Protein AF-A0A1V6JWX3-F1 (afdb_monomer)

Mean predicted aligned error: 14.57 Å

Structure (mmCIF, N/CA/C/O backbone):
data_AF-A0A1V6JWX3-F1
#
_entry.id   AF-A0A1V6JWX3-F1
#
loop_
_atom_site.group_PDB
_atom_site.id
_atom_site.type_symbol
_atom_site.label_atom_id
_atom_site.label_alt_id
_atom_site.label_comp_id
_atom_site.label_asym_id
_atom_site.label_entity_id
_atom_site.label_seq_id
_atom_site.pdbx_PDB_ins_code
_atom_site.Cartn_x
_atom_site.Cartn_y
_atom_site.Cartn_z
_atom_site.occupancy
_atom_site.B_iso_or_equiv
_atom_site.auth_seq_id
_atom_site.auth_comp_id
_atom_site.auth_asym_id
_atom_site.auth_atom_id
_atom_site.pdbx_PDB_model_num
ATOM 1 N N . MET A 1 1 ? 64.969 1.498 4.765 1.00 35.88 1 MET A N 1
ATOM 2 C CA . MET A 1 1 ? 63.932 0.837 5.588 1.00 35.88 1 MET A CA 1
ATOM 3 C C . MET A 1 1 ? 62.731 0.609 4.687 1.00 35.88 1 MET A C 1
ATOM 5 O O . MET A 1 1 ? 62.296 1.591 4.097 1.00 35.88 1 MET A O 1
ATOM 9 N N . PRO A 1 2 ? 62.264 -0.633 4.488 1.00 47.25 2 PRO A N 1
ATOM 10 C CA . PRO A 1 2 ? 62.370 -1.783 5.389 1.00 47.25 2 PRO A CA 1
ATOM 11 C C . PRO A 1 2 ? 63.458 -2.795 4.990 1.00 47.25 2 PRO A C 1
ATOM 13 O O . PRO A 1 2 ? 63.937 -2.795 3.860 1.00 47.25 2 PRO A O 1
ATOM 16 N N . SER A 1 3 ? 63.843 -3.631 5.953 1.00 28.08 3 SER A N 1
ATOM 17 C CA . SER A 1 3 ? 64.657 -4.837 5.801 1.00 28.08 3 SER A CA 1
ATOM 18 C C . SER A 1 3 ? 63.855 -6.028 6.330 1.00 28.08 3 SER A C 1
ATOM 20 O O . SER A 1 3 ? 63.337 -5.951 7.439 1.00 28.08 3 SER A O 1
ATOM 22 N N . PHE A 1 4 ? 63.725 -7.033 5.467 1.00 28.48 4 PHE A N 1
ATOM 23 C CA . PHE A 1 4 ? 63.851 -8.481 5.664 1.00 28.48 4 PHE A CA 1
ATOM 24 C C . PHE A 1 4 ? 63.489 -9.197 6.984 1.00 28.48 4 PHE A C 1
ATOM 26 O O . PHE A 1 4 ? 63.789 -8.742 8.082 1.00 28.48 4 PHE A O 1
ATOM 33 N N . ASP A 1 5 ? 62.997 -10.421 6.734 1.00 28.73 5 ASP A N 1
ATOM 34 C CA . ASP A 1 5 ? 63.015 -11.664 7.525 1.00 28.73 5 ASP A CA 1
ATOM 35 C C . ASP A 1 5 ? 61.760 -12.009 8.339 1.00 28.73 5 ASP A C 1
ATOM 37 O O . ASP A 1 5 ? 61.171 -11.151 8.983 1.00 28.73 5 ASP A O 1
ATOM 41 N N . ALA A 1 6 ? 61.294 -13.257 8.448 1.00 30.22 6 ALA A N 1
ATOM 42 C CA . ALA A 1 6 ? 61.438 -14.545 7.745 1.00 30.22 6 ALA A CA 1
ATOM 43 C C . ALA A 1 6 ? 60.632 -15.583 8.581 1.00 30.22 6 ALA A C 1
ATOM 45 O O . ALA A 1 6 ? 60.212 -15.267 9.693 1.00 30.22 6 ALA A O 1
ATOM 46 N N . ALA A 1 7 ? 60.532 -16.821 8.072 1.00 28.83 7 ALA A N 1
ATOM 47 C CA . ALA A 1 7 ? 60.063 -18.078 8.700 1.00 28.83 7 ALA A CA 1
ATOM 48 C C . ALA A 1 7 ? 58.545 -18.364 8.567 1.00 28.83 7 ALA A C 1
ATOM 50 O O . ALA A 1 7 ? 57.723 -17.624 9.097 1.00 28.83 7 ALA A O 1
ATOM 51 N N . PHE A 1 8 ? 58.088 -19.309 7.717 1.00 27.03 8 PHE A N 1
ATOM 52 C CA . PHE A 1 8 ? 58.154 -20.793 7.844 1.00 27.03 8 PHE A CA 1
ATOM 53 C C . PHE A 1 8 ? 57.731 -21.232 9.264 1.00 27.03 8 PHE A C 1
ATOM 55 O O . PHE A 1 8 ? 58.377 -20.855 10.229 1.00 27.03 8 PHE A O 1
ATOM 62 N N . ASP A 1 9 ? 56.602 -21.913 9.491 1.00 27.88 9 ASP A N 1
ATOM 63 C CA . ASP A 1 9 ? 56.390 -23.318 9.137 1.00 27.88 9 ASP A CA 1
ATOM 64 C C . ASP A 1 9 ? 54.962 -23.808 9.479 1.00 27.88 9 ASP A C 1
ATOM 66 O O . ASP A 1 9 ? 54.193 -23.164 10.192 1.00 27.88 9 ASP A O 1
ATOM 70 N N . ALA A 1 10 ? 54.677 -24.984 8.926 1.00 27.31 10 ALA A N 1
ATOM 71 C CA . ALA A 1 10 ? 53.489 -25.835 8.897 1.00 27.31 10 ALA A CA 1
ATOM 72 C C . ALA A 1 10 ? 52.504 -25.879 10.091 1.00 27.31 10 ALA A C 1
ATOM 74 O O . ALA A 1 10 ? 52.896 -26.007 11.245 1.00 27.31 10 ALA A O 1
ATOM 75 N N . ALA A 1 11 ? 51.209 -26.005 9.757 1.00 27.77 11 ALA A N 1
ATOM 76 C CA . ALA A 1 11 ? 50.314 -27.038 10.306 1.00 27.77 11 ALA A CA 1
ATOM 77 C C . ALA A 1 11 ? 49.018 -27.118 9.476 1.00 27.77 11 ALA A C 1
ATOM 79 O O . ALA A 1 11 ? 48.094 -26.319 9.627 1.00 27.77 11 ALA A O 1
ATOM 80 N N . SER A 1 12 ? 48.972 -28.100 8.580 1.00 28.86 12 SER A N 1
ATOM 81 C CA . SER A 1 12 ? 47.772 -28.567 7.890 1.00 28.86 12 SER A CA 1
ATOM 82 C C . SER A 1 12 ? 46.861 -29.280 8.892 1.00 28.86 12 SER A C 1
ATOM 84 O O . SER A 1 12 ? 47.305 -30.214 9.555 1.00 28.86 12 SER A O 1
ATOM 86 N N . ALA A 1 13 ? 45.598 -28.871 8.992 1.00 30.42 13 ALA A N 1
ATOM 87 C CA . ALA A 1 13 ? 44.560 -29.639 9.672 1.00 30.42 13 ALA A CA 1
ATOM 88 C C . ALA A 1 13 ? 43.309 -29.660 8.790 1.00 30.42 13 ALA A C 1
ATOM 90 O O . ALA A 1 13 ? 42.712 -28.627 8.481 1.00 30.42 13 ALA A O 1
ATOM 91 N N . GLU A 1 14 ? 43.000 -30.867 8.336 1.00 28.27 14 GLU A N 1
ATOM 92 C CA . GLU A 1 14 ? 41.920 -31.255 7.443 1.00 28.27 14 GLU A CA 1
ATOM 93 C C . GLU A 1 14 ? 40.550 -31.010 8.096 1.00 28.27 14 GLU A C 1
ATOM 95 O O . GLU A 1 14 ? 40.334 -31.308 9.272 1.00 28.27 14 GLU A O 1
ATOM 100 N N . ALA A 1 15 ? 39.610 -30.463 7.322 1.00 29.28 15 ALA A N 1
ATOM 101 C CA . ALA A 1 15 ? 38.202 -30.384 7.693 1.00 29.28 15 ALA A CA 1
ATOM 102 C C . ALA A 1 15 ? 37.495 -31.671 7.229 1.00 29.28 15 ALA A C 1
ATOM 104 O O . ALA A 1 15 ? 37.663 -32.043 6.067 1.00 29.28 15 ALA A O 1
ATOM 105 N N . PRO A 1 16 ? 36.706 -32.353 8.079 1.00 30.22 16 PRO A N 1
ATOM 106 C CA . PRO A 1 16 ? 36.082 -33.607 7.688 1.00 30.22 16 PRO A CA 1
ATOM 107 C C . PRO A 1 16 ? 34.881 -33.377 6.764 1.00 30.22 16 PRO A C 1
ATOM 109 O O . PRO A 1 16 ? 33.966 -32.605 7.062 1.00 30.22 16 PRO A O 1
ATOM 112 N N . GLU A 1 17 ? 34.903 -34.105 5.648 1.00 27.25 17 GLU A N 1
ATOM 113 C CA . GLU A 1 17 ? 33.770 -34.391 4.773 1.00 27.25 17 GLU A CA 1
ATOM 114 C C . GLU A 1 17 ? 32.618 -35.002 5.579 1.00 27.25 17 GLU A C 1
ATOM 116 O O . GLU A 1 17 ? 32.765 -36.041 6.224 1.00 27.25 17 GLU A O 1
ATOM 121 N N . CYS A 1 18 ? 31.443 -34.374 5.522 1.00 27.33 18 CYS A N 1
ATOM 122 C CA . CYS A 1 18 ? 30.225 -34.984 6.033 1.00 27.33 18 CYS A CA 1
ATOM 123 C C . CYS A 1 18 ? 29.608 -35.823 4.911 1.00 27.33 18 CYS A C 1
ATOM 125 O O . CYS A 1 18 ? 29.049 -35.294 3.947 1.00 27.33 18 CYS A O 1
ATOM 127 N N . ALA A 1 19 ? 29.790 -37.135 5.038 1.00 28.77 19 ALA A N 1
ATOM 128 C CA . ALA A 1 19 ? 29.318 -38.157 4.125 1.00 28.77 19 ALA A CA 1
ATOM 129 C C . ALA A 1 19 ? 27.791 -38.138 3.964 1.00 28.77 19 ALA A C 1
ATOM 131 O O . ALA A 1 19 ? 27.028 -38.056 4.928 1.00 28.77 19 ALA A O 1
ATOM 132 N N . ALA A 1 20 ? 27.373 -38.270 2.707 1.00 25.98 20 ALA A N 1
ATOM 133 C CA . ALA A 1 20 ? 26.017 -38.582 2.305 1.00 25.98 20 ALA A CA 1
ATOM 134 C C . ALA A 1 20 ? 25.610 -39.965 2.838 1.00 25.98 20 ALA A C 1
ATOM 136 O O . ALA A 1 20 ? 26.339 -40.941 2.665 1.00 25.98 20 ALA A O 1
ATOM 137 N N . GLN A 1 21 ? 24.428 -40.052 3.446 1.00 29.31 21 GLN A N 1
ATOM 138 C CA . GLN A 1 21 ? 23.733 -41.319 3.644 1.00 29.31 21 GLN A CA 1
ATOM 139 C C . GLN A 1 21 ? 22.569 -41.412 2.663 1.00 29.31 21 GLN A C 1
ATOM 141 O O . GLN A 1 21 ? 21.698 -40.544 2.598 1.00 29.31 21 GLN A O 1
ATOM 146 N N . GLU A 1 22 ? 22.613 -42.486 1.885 1.00 27.44 22 GLU A N 1
ATOM 147 C CA . GLU A 1 22 ? 21.608 -42.930 0.936 1.00 27.44 22 GLU A CA 1
ATOM 148 C C . GLU A 1 22 ? 20.333 -43.377 1.665 1.00 27.44 22 GLU A C 1
ATOM 150 O O . GLU A 1 22 ? 20.366 -44.204 2.575 1.00 27.44 22 GLU A O 1
ATOM 155 N N . GLY A 1 23 ? 19.189 -42.858 1.219 1.00 28.45 23 GLY A N 1
ATOM 156 C CA . GLY A 1 23 ? 17.859 -43.364 1.539 1.00 28.45 23 GLY A CA 1
ATOM 157 C C . GLY A 1 23 ? 17.012 -43.357 0.267 1.00 28.45 23 GLY A C 1
ATOM 158 O O . GLY A 1 23 ? 16.628 -42.297 -0.220 1.00 28.45 23 GLY A O 1
ATOM 159 N N . ASN A 1 24 ? 16.781 -44.540 -0.301 1.00 30.05 24 ASN A N 1
ATOM 160 C CA . ASN A 1 24 ? 15.963 -44.784 -1.498 1.00 30.05 24 ASN A CA 1
ATOM 161 C C . ASN A 1 24 ? 14.455 -44.914 -1.115 1.00 30.05 24 ASN A C 1
ATOM 163 O O . ASN A 1 24 ? 14.138 -44.956 0.072 1.00 30.05 24 ASN A O 1
ATOM 167 N N . PRO A 1 25 ? 13.487 -44.966 -2.052 1.00 33.72 25 PRO A N 1
ATOM 168 C CA . PRO A 1 25 ? 12.620 -43.845 -2.400 1.00 33.72 25 PRO A CA 1
ATOM 169 C C . PRO A 1 25 ? 11.130 -44.148 -2.120 1.00 33.72 25 PRO A C 1
ATOM 171 O O . PRO A 1 25 ? 10.668 -45.281 -2.241 1.00 33.72 25 PRO A O 1
ATOM 174 N N . LEU A 1 26 ? 10.317 -43.126 -1.846 1.00 30.45 26 LEU A N 1
ATOM 175 C CA . LEU A 1 26 ? 8.857 -43.269 -1.840 1.00 30.45 26 LEU A CA 1
ATOM 176 C C . LEU A 1 26 ? 8.225 -42.329 -2.874 1.00 30.45 26 LEU A C 1
ATOM 178 O O . LEU A 1 26 ? 8.150 -41.122 -2.683 1.00 30.45 26 LEU A O 1
ATOM 182 N N . GLY A 1 27 ? 7.766 -42.932 -3.976 1.00 27.34 27 GLY A N 1
ATOM 183 C CA . GLY A 1 27 ? 6.549 -42.539 -4.693 1.00 27.34 27 GLY A CA 1
ATOM 184 C C . GLY A 1 27 ? 6.529 -41.189 -5.412 1.00 27.34 27 GLY A C 1
ATOM 185 O O . GLY A 1 27 ? 5.739 -40.316 -5.060 1.00 27.34 27 GLY A O 1
ATOM 186 N N . ALA A 1 28 ? 7.284 -41.043 -6.503 1.00 25.92 28 ALA A N 1
ATOM 187 C CA . ALA A 1 28 ? 7.042 -39.976 -7.474 1.00 25.92 28 ALA A CA 1
ATOM 188 C C . ALA A 1 28 ? 5.779 -40.283 -8.307 1.00 25.92 28 ALA A C 1
ATOM 190 O O . ALA A 1 28 ? 5.834 -41.000 -9.306 1.00 25.92 28 ALA A O 1
ATOM 191 N N . SER A 1 29 ? 4.634 -39.722 -7.913 1.00 26.95 29 SER A N 1
ATOM 192 C CA . SER A 1 29 ? 3.461 -39.631 -8.791 1.00 26.95 29 SER A CA 1
ATOM 193 C C . SER A 1 29 ? 3.677 -38.502 -9.797 1.00 26.95 29 SER A C 1
ATOM 195 O O . SER A 1 29 ? 3.617 -37.319 -9.466 1.00 26.95 29 SER A O 1
ATOM 197 N N . THR A 1 30 ? 3.961 -38.872 -11.041 1.00 25.61 30 THR A N 1
ATOM 198 C CA . THR A 1 30 ? 4.080 -37.959 -12.180 1.00 25.61 30 THR A CA 1
ATOM 199 C C . THR A 1 30 ? 2.689 -37.503 -12.622 1.00 25.61 30 THR A C 1
ATOM 201 O O . THR A 1 30 ? 2.015 -38.172 -13.400 1.00 25.61 30 THR A O 1
ATOM 204 N N . VAL A 1 31 ? 2.249 -36.331 -12.159 1.00 26.50 31 VAL A N 1
ATOM 205 C CA . VAL A 1 31 ? 1.096 -35.644 -12.758 1.00 26.50 31 VAL A CA 1
ATOM 206 C C . VAL A 1 31 ? 1.584 -34.896 -13.997 1.00 26.50 31 VAL A C 1
ATOM 208 O O . VAL A 1 31 ? 2.152 -33.808 -13.916 1.00 26.50 31 VAL A O 1
ATOM 211 N N . LYS A 1 32 ? 1.374 -35.504 -15.170 1.00 24.56 32 LYS A N 1
ATOM 212 C CA . LYS A 1 32 ? 1.450 -34.819 -16.466 1.00 24.56 32 LYS A CA 1
ATOM 213 C C . LYS A 1 32 ? 0.366 -33.739 -16.508 1.00 24.56 32 LYS A C 1
ATOM 215 O O . LYS A 1 32 ? -0.808 -34.053 -16.672 1.00 24.56 32 LYS A O 1
ATOM 220 N N . VAL A 1 33 ? 0.757 -32.472 -16.399 1.00 26.80 33 VAL A N 1
ATOM 221 C CA . VAL A 1 33 ? -0.127 -31.341 -16.705 1.00 26.80 33 VAL A CA 1
ATOM 222 C C . VAL A 1 33 ? 0.007 -31.029 -18.193 1.00 26.80 33 VAL A C 1
ATOM 224 O O . VAL A 1 33 ? 0.969 -30.405 -18.635 1.00 26.80 33 VAL A O 1
ATOM 227 N N . THR A 1 34 ? -0.953 -31.501 -18.984 1.00 27.12 34 THR A N 1
ATOM 228 C CA . THR A 1 34 ? -1.191 -31.012 -20.348 1.00 27.12 34 THR A CA 1
ATOM 229 C C . THR A 1 34 ? -1.863 -29.636 -20.284 1.00 27.12 34 THR A C 1
ATOM 231 O O . THR A 1 34 ? -2.823 -29.490 -19.524 1.00 27.12 34 THR A O 1
ATOM 234 N N . PRO A 1 35 ? -1.438 -28.630 -21.069 1.00 25.95 35 PRO A N 1
ATOM 235 C CA . PRO A 1 35 ? -2.118 -27.342 -21.097 1.00 25.95 35 PRO A CA 1
ATOM 236 C C . PRO A 1 35 ? -3.435 -27.474 -21.874 1.00 25.95 35 PRO A C 1
ATOM 238 O O . PRO A 1 35 ? -3.429 -27.651 -23.091 1.00 25.95 35 PRO A O 1
ATOM 241 N N . SER A 1 36 ? -4.571 -27.390 -21.176 1.00 26.19 36 SER A N 1
ATOM 242 C CA . SER A 1 36 ? -5.876 -27.240 -21.817 1.00 26.19 36 SER A CA 1
ATOM 243 C C . SER A 1 36 ? -6.093 -25.772 -22.191 1.00 26.19 36 SER A C 1
ATOM 245 O O . SER A 1 36 ? -6.258 -24.879 -21.362 1.00 26.19 36 SER A O 1
ATOM 247 N N . THR A 1 37 ? -6.069 -25.514 -23.490 1.00 30.34 37 THR A N 1
ATOM 248 C CA . THR A 1 37 ? -6.528 -24.276 -24.107 1.00 30.34 37 THR A CA 1
ATOM 249 C C . THR A 1 37 ? -8.054 -24.238 -24.086 1.00 30.34 37 THR A C 1
ATOM 251 O O . THR A 1 37 ? -8.713 -24.995 -24.790 1.00 30.34 37 THR A O 1
ATOM 254 N N . SER A 1 38 ? -8.646 -23.331 -23.310 1.00 27.16 38 SER A N 1
ATOM 255 C CA . SER A 1 38 ? -10.000 -22.836 -23.597 1.00 27.16 38 SER A CA 1
ATOM 256 C C . SER A 1 38 ? -10.211 -21.448 -22.986 1.00 27.16 38 SER A C 1
ATOM 258 O O . SER A 1 38 ? -10.474 -21.279 -21.800 1.00 27.16 38 SER A O 1
ATOM 260 N N . TYR A 1 39 ? -10.060 -20.427 -23.829 1.00 31.08 39 TYR A N 1
ATOM 261 C CA . TYR A 1 39 ? -10.581 -19.084 -23.578 1.00 31.08 39 TYR A CA 1
ATOM 262 C C . TYR A 1 39 ? -12.099 -19.087 -23.826 1.00 31.08 39 TYR A C 1
ATOM 264 O O . TYR A 1 39 ? -12.520 -19.575 -24.878 1.00 31.08 39 TYR A O 1
ATOM 272 N N . PRO A 1 40 ? -12.934 -18.504 -22.950 1.00 32.34 40 PRO A N 1
ATOM 273 C CA . PRO A 1 40 ? -14.318 -18.214 -23.299 1.00 32.34 40 PRO A CA 1
ATOM 274 C C . PRO A 1 40 ? -14.415 -16.953 -24.187 1.00 32.34 40 PRO A C 1
ATOM 276 O O . PRO A 1 40 ? -13.638 -16.008 -24.008 1.00 32.34 40 PRO A O 1
ATOM 279 N N . PRO A 1 41 ? -15.360 -16.911 -25.147 1.00 32.06 41 PRO A N 1
ATOM 280 C CA . PRO A 1 41 ? -15.442 -15.852 -26.142 1.00 32.06 41 PRO A CA 1
ATOM 281 C C . PRO A 1 41 ? -16.124 -14.583 -25.618 1.00 32.06 41 PRO A C 1
ATOM 283 O O . PRO A 1 41 ? -17.016 -14.599 -24.768 1.00 32.06 41 PRO A O 1
ATOM 286 N N . SER A 1 42 ? -15.710 -13.474 -26.226 1.00 29.61 42 SER A N 1
ATOM 287 C CA . SER A 1 42 ? -16.300 -12.138 -26.183 1.00 29.61 42 SER A CA 1
ATOM 288 C C . SER A 1 42 ? -17.822 -12.132 -26.368 1.00 29.61 42 SER A C 1
ATOM 290 O O . SER A 1 42 ? -18.325 -12.678 -27.353 1.00 29.61 42 SER A O 1
ATOM 292 N N . ARG A 1 43 ? -18.551 -11.408 -25.509 1.00 32.16 43 ARG A N 1
ATOM 293 C CA . ARG A 1 43 ? -19.958 -11.062 -25.754 1.00 32.16 43 ARG A CA 1
ATOM 294 C C . ARG A 1 43 ? -20.105 -9.656 -26.340 1.00 32.16 43 ARG A C 1
ATOM 296 O O . ARG A 1 43 ? -19.868 -8.656 -25.676 1.00 32.16 43 ARG A O 1
ATOM 303 N N . SER A 1 44 ? -20.459 -9.679 -27.625 1.00 27.89 44 SER A N 1
ATOM 304 C CA . SER A 1 44 ? -21.520 -8.928 -28.313 1.00 27.89 44 SER A CA 1
ATOM 305 C C . SER A 1 44 ? -21.688 -7.423 -28.073 1.00 27.89 44 SER A C 1
ATOM 307 O O . SER A 1 44 ? -22.110 -6.959 -27.018 1.00 27.89 44 SER A O 1
ATOM 309 N N . ARG A 1 45 ? -21.491 -6.723 -29.195 1.00 25.41 45 ARG A N 1
ATOM 310 C CA . ARG A 1 45 ? -21.972 -5.391 -29.572 1.00 25.41 45 ARG A CA 1
ATOM 311 C C . ARG A 1 45 ? -23.441 -5.179 -29.197 1.00 25.41 45 ARG A C 1
ATOM 313 O O . ARG A 1 45 ? -24.277 -6.021 -29.513 1.00 25.41 45 ARG A O 1
ATOM 320 N N . ILE A 1 46 ? -23.746 -4.001 -28.664 1.00 27.77 46 ILE A N 1
ATOM 321 C CA . ILE A 1 46 ? -25.061 -3.374 -28.798 1.00 27.77 46 ILE A CA 1
ATOM 322 C C . ILE A 1 46 ? -24.841 -2.106 -29.618 1.00 27.77 46 ILE A C 1
ATOM 324 O O . ILE A 1 46 ? -24.019 -1.260 -29.269 1.00 27.77 46 ILE A O 1
ATOM 328 N N . ALA A 1 47 ? -25.527 -2.049 -30.755 1.00 23.38 47 ALA A N 1
ATOM 329 C CA . ALA A 1 47 ? -25.643 -0.875 -31.595 1.00 23.38 47 ALA A CA 1
ATOM 330 C C . ALA A 1 47 ? -26.563 0.145 -30.911 1.00 23.38 47 ALA A C 1
ATOM 332 O O . ALA A 1 47 ? -27.627 -0.220 -30.418 1.00 23.38 47 ALA A O 1
ATOM 333 N N . ALA A 1 48 ? -26.170 1.414 -30.922 1.00 27.22 48 ALA A N 1
ATOM 334 C CA . ALA A 1 48 ? -27.083 2.535 -30.761 1.00 27.22 48 ALA A CA 1
ATOM 335 C C . ALA A 1 48 ? -26.669 3.618 -31.761 1.00 27.22 48 ALA A C 1
ATOM 337 O O . ALA A 1 48 ? -25.485 3.868 -31.989 1.00 27.22 48 ALA A O 1
ATOM 338 N N . THR A 1 49 ? -27.685 4.132 -32.428 1.00 25.56 49 THR A N 1
ATOM 339 C CA . THR A 1 49 ? -27.697 4.896 -33.667 1.00 25.56 49 THR A CA 1
ATOM 340 C C . THR A 1 49 ? -27.136 6.307 -33.535 1.00 25.56 49 THR A C 1
ATOM 342 O O . THR A 1 49 ? -27.177 6.936 -32.482 1.00 25.56 49 THR A O 1
ATOM 345 N N . VAL A 1 50 ? -26.608 6.774 -34.665 1.00 23.33 50 VAL A N 1
ATOM 346 C CA . VAL A 1 50 ? -26.153 8.134 -34.947 1.00 23.33 50 VAL A CA 1
ATOM 347 C C . VAL A 1 50 ? -27.369 9.041 -35.106 1.00 23.33 50 VAL A C 1
ATOM 349 O O . VAL A 1 50 ? -28.234 8.731 -35.917 1.00 23.33 50 VAL A O 1
ATOM 352 N N . GLU A 1 51 ? -27.384 10.181 -34.419 1.00 26.73 51 GLU A N 1
ATOM 353 C CA . GLU A 1 51 ? -28.158 11.352 -34.834 1.00 26.73 51 GLU A CA 1
ATOM 354 C C . GLU A 1 51 ? -27.316 12.625 -34.669 1.00 26.73 51 GLU A C 1
ATOM 356 O O . GLU A 1 51 ? -26.443 12.739 -33.808 1.00 26.73 51 GLU A O 1
ATOM 361 N N . SER A 1 52 ? -27.529 13.524 -35.618 1.00 26.83 52 SER A N 1
ATOM 362 C CA . SER A 1 52 ? -26.678 14.612 -36.091 1.00 26.83 52 SER A CA 1
ATOM 363 C C . SER A 1 52 ? -26.760 15.913 -35.275 1.00 26.83 52 SER A C 1
ATOM 365 O O . SER A 1 52 ? -27.833 16.336 -34.861 1.00 26.83 52 SER A O 1
ATOM 367 N N . THR A 1 53 ? -25.620 16.599 -35.148 1.00 27.23 53 THR A N 1
ATOM 368 C CA . THR A 1 53 ? -25.443 18.056 -34.909 1.00 27.23 53 THR A CA 1
ATOM 369 C C . THR A 1 53 ? -25.917 18.897 -36.124 1.00 27.23 53 THR A C 1
ATOM 371 O O . THR A 1 53 ? -26.212 18.263 -37.139 1.00 27.23 53 THR A O 1
ATOM 374 N N . PRO A 1 54 ? -25.937 20.267 -36.159 1.00 36.84 54 PRO A N 1
ATOM 375 C CA . PRO A 1 54 ? -25.391 21.340 -35.274 1.00 36.84 54 PRO A CA 1
ATOM 376 C C . PRO A 1 54 ? -26.421 22.534 -35.105 1.00 36.84 54 PRO A C 1
ATOM 378 O O . PRO A 1 54 ? -27.608 22.254 -35.260 1.00 36.84 54 PRO A O 1
ATOM 381 N N . PRO A 1 55 ? -26.095 23.844 -34.863 1.00 38.03 55 PRO A N 1
ATOM 382 C CA . PRO A 1 55 ? -24.813 24.523 -34.610 1.00 38.03 55 PRO A CA 1
ATOM 383 C C . PRO A 1 55 ? -24.747 25.576 -33.469 1.00 38.03 55 PRO A C 1
ATOM 385 O O . PRO A 1 55 ? -25.707 25.936 -32.799 1.00 38.03 55 PRO A O 1
ATOM 388 N N . LEU A 1 56 ? -23.502 26.039 -33.315 1.00 26.72 56 LEU A N 1
ATOM 389 C CA . LEU A 1 56 ? -22.900 27.103 -32.504 1.00 26.72 56 LEU A CA 1
ATOM 390 C C . LEU A 1 56 ? -23.631 28.459 -32.496 1.00 26.72 56 LEU A C 1
ATOM 392 O O . LEU A 1 56 ? -23.932 28.987 -33.562 1.00 26.72 56 LEU A O 1
ATOM 396 N N . ILE A 1 57 ? -23.689 29.110 -31.323 1.00 26.36 57 ILE A N 1
ATOM 397 C CA . ILE A 1 57 ? -23.643 30.579 -31.190 1.00 26.36 57 ILE A CA 1
ATOM 398 C C . ILE A 1 57 ? -22.751 30.953 -29.998 1.00 26.36 57 ILE A C 1
ATOM 400 O O . ILE A 1 57 ? -22.878 30.420 -28.898 1.00 26.36 57 ILE A O 1
ATOM 404 N N . ALA A 1 58 ? -21.832 31.879 -30.253 1.00 25.61 58 ALA A N 1
ATOM 405 C CA . ALA A 1 58 ? -20.983 32.542 -29.280 1.00 25.61 58 ALA A CA 1
ATOM 406 C C . ALA A 1 58 ? -21.711 33.729 -28.631 1.00 25.61 58 ALA A C 1
ATOM 408 O O . ALA A 1 58 ? -22.336 34.509 -29.341 1.00 25.61 58 ALA A O 1
ATOM 409 N N . SER A 1 59 ? -21.512 33.965 -27.333 1.00 28.06 59 SER A N 1
ATOM 410 C CA . SER A 1 59 ? -21.405 35.329 -26.801 1.00 28.06 59 SER A CA 1
ATOM 411 C C . SER A 1 59 ? -20.790 35.341 -25.402 1.00 28.06 59 SER A C 1
ATOM 413 O O . SER A 1 59 ? -20.918 34.422 -24.597 1.00 28.06 59 SER A O 1
ATOM 415 N N . ARG A 1 60 ? -20.025 36.404 -25.173 1.00 26.09 60 ARG A N 1
ATOM 416 C CA . ARG A 1 60 ? -19.343 36.757 -23.935 1.00 26.09 60 ARG A CA 1
ATOM 417 C C . ARG A 1 60 ? -20.338 37.313 -22.899 1.00 26.09 60 ARG A C 1
ATOM 419 O O . ARG A 1 60 ? -21.376 37.865 -23.252 1.00 26.09 60 ARG A O 1
ATOM 426 N N . THR A 1 61 ? -19.807 37.408 -21.678 1.00 27.20 61 THR A N 1
ATOM 427 C CA . THR A 1 61 ? -19.890 38.550 -20.742 1.00 27.20 61 THR A CA 1
ATOM 428 C C . THR A 1 61 ? -20.961 38.611 -19.634 1.00 27.20 61 THR A C 1
ATOM 430 O O . THR A 1 61 ? -22.150 38.494 -19.876 1.00 27.20 61 THR A O 1
ATOM 433 N N . PHE A 1 62 ? -20.437 39.003 -18.459 1.00 24.58 62 PHE A N 1
ATOM 434 C CA . PHE A 1 62 ? -20.996 39.836 -17.377 1.00 24.58 62 PHE A CA 1
ATOM 435 C C . PHE A 1 62 ? -21.755 39.211 -16.178 1.00 24.58 62 PHE A C 1
ATOM 437 O O . PHE A 1 62 ? -22.835 38.655 -16.292 1.00 24.58 62 PHE A O 1
ATOM 444 N N . TRP A 1 63 ? -21.105 39.386 -15.012 1.00 24.31 63 TRP A N 1
ATOM 445 C CA . TRP A 1 63 ? -21.584 39.711 -13.656 1.00 24.31 63 TRP A CA 1
ATOM 446 C C . TRP A 1 63 ? -23.041 39.426 -13.243 1.00 24.31 63 TRP A C 1
ATOM 448 O O . TRP A 1 63 ? -23.972 40.000 -13.786 1.00 24.31 63 TRP A O 1
ATOM 458 N N . GLY A 1 64 ? -23.165 38.826 -12.052 1.00 23.97 64 GLY A N 1
ATOM 459 C CA . GLY A 1 64 ? -23.801 39.542 -10.939 1.00 23.97 64 GLY A CA 1
ATOM 460 C C . GLY A 1 64 ? -25.166 39.054 -10.434 1.00 23.97 64 GLY A C 1
ATOM 461 O O . GLY A 1 64 ? -26.186 39.282 -11.062 1.00 23.97 64 GLY A O 1
ATOM 462 N N . ILE A 1 65 ? -25.137 38.594 -9.175 1.00 25.64 65 ILE A N 1
ATOM 463 C CA . ILE A 1 65 ? -26.103 38.878 -8.092 1.00 25.64 65 ILE A CA 1
ATOM 464 C C . ILE A 1 65 ? -27.363 37.987 -7.939 1.00 25.64 65 ILE A C 1
ATOM 466 O O . ILE A 1 65 ? -28.197 37.850 -8.820 1.00 25.64 65 ILE A O 1
ATOM 470 N N . SER A 1 66 ? -27.463 37.493 -6.693 1.00 24.27 66 SER A N 1
ATOM 471 C CA . SER A 1 66 ? -28.598 37.052 -5.859 1.00 24.27 66 SER A CA 1
ATOM 472 C C . SER A 1 66 ? -29.637 36.067 -6.375 1.00 24.27 66 SER A C 1
ATOM 474 O O . SER A 1 66 ? -30.452 36.391 -7.225 1.00 24.27 66 SER A O 1
ATOM 476 N N . PHE A 1 67 ? -29.794 34.983 -5.606 1.00 26.42 67 PHE A N 1
ATOM 477 C CA . PHE A 1 67 ? -31.124 34.497 -5.245 1.00 26.42 67 PHE A CA 1
ATOM 478 C C . PHE A 1 67 ? -31.246 34.301 -3.733 1.00 26.42 67 PHE A C 1
ATOM 480 O O . PHE A 1 67 ? -30.539 33.517 -3.100 1.00 26.42 67 PHE A O 1
ATOM 487 N N . THR A 1 68 ? -32.162 35.080 -3.174 1.00 28.31 68 THR A N 1
ATOM 488 C CA . THR A 1 68 ? -32.779 34.944 -1.865 1.00 28.31 68 THR A CA 1
ATOM 489 C C . THR A 1 68 ? -33.643 33.682 -1.793 1.00 28.31 68 THR A C 1
ATOM 491 O O . THR A 1 68 ? -34.321 33.313 -2.744 1.00 28.31 68 THR A O 1
ATOM 494 N N . SER A 1 69 ? -33.632 33.077 -0.604 1.00 27.62 69 SER A N 1
ATOM 495 C CA . SER A 1 69 ? -34.719 32.336 0.047 1.00 27.62 69 SER A CA 1
ATOM 496 C C . SER A 1 69 ? -35.547 31.343 -0.777 1.00 27.62 69 SER A C 1
ATOM 498 O O . SER A 1 69 ? -36.555 31.706 -1.371 1.00 27.62 69 SER A O 1
ATOM 500 N N . PHE A 1 70 ? -35.272 30.051 -0.578 1.00 29.30 70 PHE A N 1
ATOM 501 C CA . PHE A 1 70 ? -36.336 29.050 -0.489 1.00 29.30 70 PHE A CA 1
ATOM 502 C C . PHE A 1 70 ? -36.212 28.277 0.822 1.00 29.30 70 PHE A C 1
ATOM 504 O O . PHE A 1 70 ? -35.231 27.592 1.105 1.00 29.30 70 PHE A O 1
ATOM 511 N N . ARG A 1 71 ? -37.240 28.451 1.647 1.00 25.89 71 ARG A N 1
ATOM 512 C CA . ARG A 1 71 ? -37.471 27.801 2.928 1.00 25.89 71 ARG A CA 1
ATOM 513 C C . ARG A 1 71 ? -38.657 26.872 2.686 1.00 25.89 71 ARG A C 1
ATOM 515 O O . ARG A 1 71 ? -39.748 27.396 2.531 1.00 25.89 71 ARG A O 1
ATOM 522 N N . HIS A 1 72 ? -38.463 25.550 2.658 1.00 29.78 72 HIS A N 1
ATOM 523 C CA . HIS A 1 72 ? -39.388 24.603 3.295 1.00 29.78 72 HIS A CA 1
ATOM 524 C C . HIS A 1 72 ? -38.960 23.129 3.240 1.00 29.78 72 HIS A C 1
ATOM 526 O O . HIS A 1 72 ? -38.521 22.616 2.221 1.00 29.78 72 HIS A O 1
ATOM 532 N N . LEU A 1 73 ? -39.193 22.504 4.400 1.00 27.05 73 LEU A N 1
ATOM 533 C CA . LEU A 1 73 ? -39.439 21.093 4.693 1.00 27.05 73 LEU A CA 1
ATOM 534 C C . LEU A 1 73 ? -38.334 20.062 4.411 1.00 27.05 73 LEU A C 1
ATOM 536 O O . LEU A 1 73 ? -38.286 19.428 3.369 1.00 27.05 73 LEU A O 1
ATOM 540 N N . CYS A 1 74 ? -37.582 19.758 5.470 1.00 26.00 74 CYS A N 1
ATOM 541 C CA . CYS A 1 74 ? -37.463 18.380 5.952 1.00 26.00 74 CYS A CA 1
ATOM 542 C C . CYS A 1 74 ? -37.233 18.423 7.468 1.00 26.00 74 CYS A C 1
ATOM 544 O O . CYS A 1 74 ? -36.130 18.689 7.944 1.00 26.00 74 CYS A O 1
ATOM 546 N N . MET A 1 75 ? -38.310 18.223 8.233 1.00 26.08 75 MET A N 1
ATOM 547 C CA . MET A 1 75 ? -38.223 17.919 9.657 1.00 26.08 75 MET A CA 1
ATOM 548 C C . MET A 1 75 ? -37.638 16.513 9.804 1.00 26.08 75 MET A C 1
ATOM 550 O O . MET A 1 75 ? -38.342 15.527 9.622 1.00 26.08 75 MET A O 1
ATOM 554 N N . PHE A 1 76 ? -36.359 16.422 10.150 1.00 28.78 76 PHE A N 1
ATOM 555 C CA . PHE A 1 76 ? -35.808 15.247 10.817 1.00 28.78 76 PHE A CA 1
ATOM 556 C C . PHE A 1 76 ? -35.474 15.669 12.243 1.00 28.78 76 PHE A C 1
ATOM 558 O O . PHE A 1 76 ? -34.580 16.485 12.469 1.00 28.78 76 PHE A O 1
ATOM 565 N N . GLN A 1 77 ? -36.242 15.161 13.205 1.00 28.22 77 GLN A N 1
ATOM 566 C CA . GLN A 1 77 ? -35.927 15.316 14.618 1.00 28.22 77 GLN A CA 1
ATOM 567 C C . GLN A 1 77 ? -34.612 14.583 14.930 1.00 28.22 77 GLN A C 1
ATOM 569 O O . GLN A 1 77 ? -34.496 13.399 14.608 1.00 28.22 77 GLN A O 1
ATOM 574 N N . PRO A 1 78 ? -33.630 15.216 15.590 1.00 34.06 78 PRO A N 1
ATOM 575 C CA . PRO A 1 78 ? -32.555 14.479 16.222 1.00 34.06 78 PRO A CA 1
ATOM 576 C C . PRO A 1 78 ? -33.057 13.957 17.570 1.00 34.06 78 PRO A C 1
ATOM 578 O O . PRO A 1 78 ? -33.249 14.719 18.517 1.00 34.06 78 PRO A O 1
ATOM 581 N N . GLY A 1 79 ? -33.256 12.642 17.654 1.00 29.69 79 GLY A N 1
ATOM 582 C CA . GLY A 1 79 ? -33.404 11.956 18.931 1.00 29.69 79 GLY A CA 1
ATOM 583 C C . GLY A 1 79 ? -32.195 12.252 19.819 1.00 29.69 79 GLY A C 1
ATOM 584 O O . GLY A 1 79 ? -31.049 11.967 19.461 1.00 29.69 79 GLY A O 1
ATOM 585 N N . HIS A 1 80 ? -32.454 12.858 20.974 1.00 38.50 80 HIS A N 1
ATOM 586 C CA . HIS A 1 80 ? -31.482 13.040 22.040 1.00 38.50 80 HIS A CA 1
ATOM 587 C C . HIS A 1 80 ? -31.088 11.680 22.628 1.00 38.50 80 HIS A C 1
ATOM 589 O O . HIS A 1 80 ? -31.747 11.147 23.512 1.00 38.50 80 HIS A O 1
ATOM 595 N N . GLY A 1 81 ? -29.972 11.142 22.140 1.00 28.08 81 GLY A N 1
ATOM 596 C CA . GLY A 1 81 ? -29.175 10.124 22.816 1.00 28.08 81 GLY A CA 1
ATOM 597 C C . GLY A 1 81 ? -27.892 10.759 23.341 1.00 28.08 81 GLY A C 1
ATOM 598 O O . GLY A 1 81 ? -26.882 10.840 22.643 1.00 28.08 81 GLY A O 1
ATOM 599 N N . SER A 1 82 ? -27.941 11.254 24.571 1.00 37.31 82 SER A N 1
ATOM 600 C CA . SER A 1 82 ? -26.800 11.759 25.326 1.00 37.31 82 SER A CA 1
ATOM 601 C C . SER A 1 82 ? -25.754 10.661 25.558 1.00 37.31 82 SER A C 1
ATOM 603 O O . SER A 1 82 ? -25.951 9.789 26.400 1.00 37.31 82 SER A O 1
ATOM 605 N N . ASN A 1 83 ? -24.612 10.722 24.865 1.00 32.62 83 ASN A N 1
ATOM 606 C CA . ASN A 1 83 ? -23.339 10.254 25.433 1.00 32.62 83 ASN A CA 1
ATOM 607 C C . ASN A 1 83 ? -22.119 10.852 24.715 1.00 32.62 83 ASN A C 1
ATOM 609 O O . ASN A 1 83 ? -21.266 10.172 24.142 1.00 32.62 83 ASN A O 1
ATOM 613 N N . ALA A 1 84 ? -22.023 12.178 24.741 1.00 37.53 84 ALA A N 1
ATOM 614 C CA . ALA A 1 84 ? -20.835 12.893 24.307 1.00 37.53 84 ALA A CA 1
ATOM 615 C C . ALA A 1 84 ? -19.774 12.914 25.424 1.00 37.53 84 ALA A C 1
ATOM 617 O O . ALA A 1 84 ? -19.494 13.986 25.938 1.00 37.53 84 ALA A O 1
ATOM 618 N N . ASN A 1 85 ? -19.188 11.764 25.808 1.00 34.59 85 ASN A N 1
ATOM 619 C CA . ASN A 1 85 ? -17.908 11.762 26.550 1.00 34.59 85 ASN A CA 1
ATOM 620 C C . ASN A 1 85 ? -17.129 10.424 26.643 1.00 34.59 85 ASN A C 1
ATOM 622 O O . ASN A 1 85 ? -16.528 10.128 27.669 1.00 34.59 85 ASN A O 1
ATOM 626 N N . ARG A 1 86 ? -17.069 9.605 25.580 1.00 43.50 86 ARG A N 1
ATOM 627 C CA . ARG A 1 86 ? -16.168 8.423 25.519 1.00 43.50 86 ARG A CA 1
ATOM 628 C C . ARG A 1 86 ? -15.351 8.353 24.225 1.00 43.50 86 ARG A C 1
ATOM 630 O O . ARG A 1 86 ? -15.327 7.343 23.537 1.00 43.50 86 ARG A O 1
ATOM 637 N N . ARG A 1 87 ? -14.709 9.460 23.837 1.00 51.59 87 ARG A N 1
ATOM 638 C CA . ARG A 1 87 ? -13.940 9.544 22.572 1.00 51.59 87 ARG A CA 1
ATOM 639 C C . ARG A 1 87 ? -12.473 9.084 22.695 1.00 51.59 87 ARG A C 1
ATOM 641 O O . ARG A 1 87 ? -11.737 9.186 21.718 1.00 51.59 87 ARG A O 1
ATOM 648 N N . GLY A 1 88 ? -12.045 8.619 23.874 1.00 49.94 88 GLY A N 1
ATOM 649 C CA . GLY A 1 88 ? -10.641 8.315 24.190 1.00 49.94 88 GLY A CA 1
ATOM 650 C C . GLY A 1 88 ? -10.236 6.838 24.201 1.00 49.94 88 GLY A C 1
ATOM 651 O O . GLY A 1 88 ? -9.057 6.576 24.022 1.00 49.94 88 GLY A O 1
ATOM 652 N N . ASP A 1 89 ? -11.177 5.895 24.340 1.00 60.06 89 ASP A N 1
ATOM 653 C CA . ASP A 1 89 ? -10.845 4.532 24.811 1.00 60.06 89 ASP A CA 1
ATOM 654 C C . ASP A 1 89 ? -11.480 3.405 23.978 1.00 60.06 89 ASP A C 1
ATOM 656 O O . ASP A 1 89 ? -11.664 2.281 24.450 1.00 60.06 89 ASP A O 1
ATOM 660 N N . MET A 1 90 ? -11.888 3.696 22.740 1.00 75.06 90 MET A N 1
ATOM 661 C CA . MET A 1 90 ? -12.554 2.696 21.909 1.00 75.06 90 MET A CA 1
ATOM 662 C C . MET A 1 90 ? -11.541 1.661 21.408 1.00 75.06 90 MET A C 1
ATOM 664 O O . MET A 1 90 ? -10.560 2.006 20.750 1.00 75.06 90 MET A O 1
ATOM 668 N N . LYS A 1 91 ? -11.788 0.393 21.741 1.00 84.81 91 LYS A N 1
ATOM 669 C CA . LYS A 1 91 ? -10.985 -0.771 21.341 1.00 84.81 91 LYS A CA 1
ATOM 670 C C . LYS A 1 91 ? -11.548 -1.406 20.064 1.00 84.81 91 LYS A C 1
ATOM 672 O O . LYS A 1 91 ? -12.713 -1.158 19.736 1.00 84.81 91 LYS A O 1
ATOM 677 N N . PRO A 1 92 ? -10.772 -2.244 19.354 1.00 83.69 92 PRO A N 1
ATOM 678 C CA . PRO A 1 92 ? -11.331 -3.157 18.370 1.00 83.69 92 PRO A CA 1
ATOM 679 C C . PRO A 1 92 ? -12.463 -3.974 18.989 1.00 83.69 92 PRO A C 1
ATOM 681 O O . PRO A 1 92 ? -12.310 -4.543 20.069 1.00 83.69 92 PRO A O 1
ATOM 684 N N . ALA A 1 93 ? -13.602 -4.020 18.309 1.00 81.06 93 ALA A N 1
ATOM 685 C CA . ALA A 1 93 ? -14.723 -4.862 18.699 1.00 81.06 93 ALA A CA 1
ATOM 686 C C . ALA A 1 93 ? -14.778 -6.055 17.744 1.00 81.06 93 ALA A C 1
ATOM 688 O O . ALA A 1 93 ? -15.134 -5.863 16.586 1.00 81.06 93 ALA A O 1
ATOM 689 N N . GLY A 1 94 ? -14.426 -7.255 18.211 1.00 88.44 94 GLY A N 1
ATOM 690 C CA . GLY A 1 94 ? -14.469 -8.486 17.411 1.00 88.44 94 GLY A CA 1
ATOM 691 C C . GLY A 1 94 ? -13.267 -8.681 16.469 1.00 88.44 94 GLY A C 1
ATOM 692 O O . GLY A 1 94 ? -12.217 -8.075 16.695 1.00 88.44 94 GLY A O 1
ATOM 693 N N . PRO A 1 95 ? -13.400 -9.538 15.437 1.00 94.88 95 PRO A N 1
ATOM 694 C CA . PRO A 1 95 ? -12.302 -9.868 14.531 1.00 94.88 95 PRO A CA 1
ATOM 695 C C . PRO A 1 95 ? -11.856 -8.660 13.698 1.00 94.88 95 PRO A C 1
ATOM 697 O O . PRO A 1 95 ? -12.623 -7.717 13.467 1.00 94.88 95 PRO A O 1
ATOM 700 N N . ILE A 1 96 ? -10.609 -8.699 13.231 1.00 97.12 96 ILE A N 1
ATOM 701 C CA . ILE A 1 96 ? -10.007 -7.658 12.396 1.00 97.12 96 ILE A CA 1
ATOM 702 C C . ILE A 1 96 ? -9.869 -8.166 10.961 1.00 97.12 96 ILE A C 1
ATOM 704 O O . ILE A 1 96 ? -9.175 -9.146 10.727 1.00 97.12 96 ILE A O 1
ATOM 708 N N . ASP A 1 97 ? -10.433 -7.455 9.984 1.00 97.38 97 ASP A N 1
ATOM 709 C CA . ASP A 1 97 ? -9.973 -7.564 8.593 1.00 97.38 97 ASP A CA 1
ATOM 710 C C . ASP A 1 97 ? -8.858 -6.532 8.369 1.00 97.38 97 ASP A C 1
ATOM 712 O O . ASP A 1 97 ? -9.121 -5.330 8.256 1.00 97.38 97 ASP A O 1
ATOM 716 N N . LEU A 1 98 ? -7.602 -6.982 8.312 1.00 98.00 98 LEU A N 1
ATOM 717 C CA . LEU A 1 98 ? -6.446 -6.139 8.009 1.00 98.00 98 LEU A CA 1
ATOM 718 C C . LEU A 1 98 ? -6.159 -6.194 6.507 1.00 98.00 98 LEU A C 1
ATOM 720 O O . LEU A 1 98 ? -5.466 -7.075 6.005 1.00 98.00 98 LEU A O 1
ATOM 724 N N . CYS A 1 99 ? -6.697 -5.223 5.778 1.00 98.25 99 CYS A N 1
ATOM 725 C CA . CYS A 1 99 ? -6.549 -5.112 4.334 1.00 98.25 99 CYS A CA 1
ATOM 726 C C . CYS A 1 99 ? -5.288 -4.311 3.992 1.00 98.25 99 CYS A C 1
ATOM 728 O O . CYS A 1 99 ? -5.147 -3.161 4.419 1.00 98.25 99 CYS A O 1
ATOM 730 N N . PHE A 1 100 ? -4.377 -4.869 3.197 1.00 98.25 100 PHE A N 1
ATOM 731 C CA . PHE A 1 100 ? -3.131 -4.205 2.819 1.00 98.25 100 PHE A CA 1
ATOM 732 C C . PHE A 1 100 ? -2.913 -4.147 1.309 1.00 98.25 100 PHE A C 1
ATOM 734 O O . PHE A 1 100 ? -3.298 -5.040 0.570 1.00 98.25 100 PHE A O 1
ATOM 741 N N . PHE A 1 101 ? -2.226 -3.107 0.845 1.00 98.00 101 PHE A N 1
ATOM 742 C CA . PHE A 1 101 ? -1.641 -3.074 -0.494 1.00 98.00 101 PHE A CA 1
ATOM 743 C C . PHE A 1 101 ? -0.126 -2.978 -0.379 1.00 98.00 101 PHE A C 1
ATOM 745 O O . PHE A 1 101 ? 0.381 -2.151 0.382 1.00 98.00 101 PHE A O 1
ATOM 752 N N . SER A 1 102 ? 0.624 -3.757 -1.162 1.00 97.06 102 SER A N 1
ATOM 753 C CA . SER A 1 102 ? 2.080 -3.611 -1.202 1.00 97.06 102 SER A CA 1
ATOM 754 C C . SER A 1 102 ? 2.688 -3.864 -2.574 1.00 97.06 102 SER A C 1
ATOM 756 O O . SER A 1 102 ? 2.552 -4.929 -3.165 1.00 97.06 102 SER A O 1
ATOM 758 N N . GLY A 1 103 ? 3.420 -2.876 -3.086 1.00 95.50 103 GLY A N 1
ATOM 759 C CA . GLY A 1 103 ? 4.142 -3.017 -4.347 1.00 95.50 103 GLY A CA 1
ATOM 760 C C . GLY A 1 103 ? 5.423 -3.845 -4.221 1.00 95.50 103 GLY A C 1
ATOM 761 O O . GLY A 1 103 ? 5.660 -4.737 -5.028 1.00 95.50 103 GLY A O 1
ATOM 762 N N . THR A 1 104 ? 6.235 -3.560 -3.197 1.00 95.31 104 THR A N 1
ATOM 763 C CA . THR A 1 104 ? 7.594 -4.118 -3.026 1.00 95.31 104 THR A CA 1
ATOM 764 C C . THR A 1 104 ? 7.835 -4.755 -1.650 1.00 95.31 104 THR A C 1
ATOM 766 O O . THR A 1 104 ? 8.982 -4.976 -1.266 1.00 95.31 104 THR A O 1
ATOM 769 N N . GLY A 1 105 ? 6.770 -5.025 -0.886 1.00 95.75 105 GLY A N 1
ATOM 770 C CA . GLY A 1 105 ? 6.787 -5.878 0.308 1.00 95.75 105 GLY A CA 1
ATOM 771 C C . GLY A 1 105 ? 6.875 -5.153 1.652 1.00 95.75 105 GLY A C 1
ATOM 772 O O . GLY A 1 105 ? 6.541 -5.741 2.672 1.00 95.75 105 GLY A O 1
ATOM 773 N N . ASN A 1 106 ? 7.258 -3.871 1.690 1.00 95.81 106 ASN A N 1
ATOM 774 C CA . ASN A 1 106 ? 7.375 -3.121 2.952 1.00 95.81 106 ASN A CA 1
ATOM 775 C C . ASN A 1 106 ? 6.068 -3.101 3.757 1.00 95.81 106 ASN A C 1
ATOM 777 O O . ASN A 1 106 ? 6.058 -3.345 4.960 1.00 95.81 106 ASN A O 1
ATOM 781 N N . THR A 1 107 ? 4.961 -2.791 3.087 1.00 97.38 107 THR A N 1
ATOM 782 C CA . THR A 1 107 ? 3.638 -2.719 3.721 1.00 97.38 107 THR A CA 1
ATOM 783 C C . THR A 1 107 ? 3.125 -4.099 4.107 1.00 97.38 107 THR A C 1
ATOM 785 O O . THR A 1 107 ? 2.560 -4.227 5.184 1.00 97.38 107 THR A O 1
ATOM 788 N N . ALA A 1 108 ? 3.376 -5.118 3.277 1.00 97.12 108 ALA A N 1
ATOM 789 C CA . ALA A 1 108 ? 3.010 -6.499 3.582 1.00 97.12 108 ALA A CA 1
ATOM 790 C C . ALA A 1 108 ? 3.702 -6.985 4.866 1.00 97.12 108 ALA A C 1
ATOM 792 O O . ALA A 1 108 ? 3.029 -7.463 5.767 1.00 97.12 108 ALA A O 1
ATOM 793 N N . LEU A 1 109 ? 5.015 -6.752 5.011 1.00 96.88 109 LEU A N 1
ATOM 794 C CA . LEU A 1 109 ? 5.757 -7.116 6.227 1.00 96.88 109 LEU A CA 1
ATOM 795 C C . LEU A 1 109 ? 5.220 -6.418 7.482 1.00 96.88 109 LEU A C 1
ATOM 797 O O . LEU A 1 109 ? 5.090 -7.036 8.534 1.00 96.88 109 LEU A O 1
ATOM 801 N N . ALA A 1 110 ? 4.904 -5.125 7.386 1.00 97.50 110 ALA A N 1
ATOM 802 C CA . ALA A 1 110 ? 4.380 -4.382 8.526 1.00 97.50 110 ALA A CA 1
ATOM 803 C C . ALA A 1 110 ? 2.945 -4.797 8.892 1.00 97.50 110 ALA A C 1
ATOM 805 O O . ALA A 1 110 ? 2.624 -4.871 10.075 1.00 97.50 110 ALA A O 1
ATOM 806 N N . ALA A 1 111 ? 2.103 -5.095 7.897 1.00 97.88 111 ALA A N 1
ATOM 807 C CA . ALA A 1 111 ? 0.753 -5.601 8.118 1.00 97.88 111 ALA A CA 1
ATOM 808 C C . ALA A 1 111 ? 0.775 -7.016 8.718 1.00 97.88 111 ALA A C 1
ATOM 810 O O . ALA A 1 111 ? 0.090 -7.254 9.706 1.00 97.88 111 ALA A O 1
ATOM 811 N N . ALA A 1 112 ? 1.627 -7.910 8.207 1.00 97.19 112 ALA A N 1
ATOM 812 C CA . ALA A 1 112 ? 1.831 -9.245 8.768 1.00 97.19 112 ALA A CA 1
ATOM 813 C C . ALA A 1 112 ? 2.314 -9.189 10.222 1.00 97.19 112 ALA A C 1
ATOM 815 O O . ALA A 1 112 ? 1.785 -9.892 11.077 1.00 97.19 112 ALA A O 1
ATOM 816 N N . ARG A 1 113 ? 3.247 -8.281 10.542 1.00 97.62 113 ARG A N 1
ATOM 817 C CA . ARG A 1 113 ? 3.685 -8.087 11.930 1.00 97.62 113 ARG A CA 1
ATOM 818 C C . ARG A 1 113 ? 2.565 -7.579 12.843 1.00 97.62 113 ARG A C 1
ATOM 820 O O . ARG A 1 113 ? 2.517 -7.987 13.996 1.00 97.62 113 ARG A O 1
ATOM 827 N N . MET A 1 114 ? 1.689 -6.694 12.359 1.00 98.19 114 MET A N 1
ATOM 828 C CA . MET A 1 114 ? 0.511 -6.271 13.129 1.00 98.19 114 MET A CA 1
ATOM 829 C C . MET A 1 114 ? -0.479 -7.418 13.331 1.00 98.19 114 MET A C 1
ATOM 831 O O . MET A 1 114 ? -0.997 -7.552 14.430 1.00 98.19 114 MET A O 1
ATOM 835 N N . ALA A 1 115 ? -0.731 -8.229 12.299 1.00 97.38 115 ALA A N 1
ATOM 836 C CA . ALA A 1 115 ? -1.623 -9.383 12.394 1.00 97.38 115 ALA A CA 1
ATOM 837 C C . ALA A 1 115 ? -1.131 -10.384 13.447 1.00 97.38 115 ALA A C 1
ATOM 839 O O . ALA A 1 115 ? -1.874 -10.689 14.370 1.00 97.38 115 ALA A O 1
ATOM 840 N N . ALA A 1 116 ? 0.150 -10.767 13.393 1.00 96.88 116 ALA A N 1
ATOM 841 C CA . ALA A 1 116 ? 0.753 -11.660 14.382 1.00 96.88 116 ALA A CA 1
ATOM 842 C C . ALA A 1 116 ? 0.663 -11.109 15.819 1.00 96.88 116 ALA A C 1
ATOM 844 O O . ALA A 1 116 ? 0.422 -11.858 16.760 1.00 96.88 116 ALA A O 1
ATOM 845 N N . GLU A 1 117 ? 0.828 -9.794 15.998 1.00 97.94 117 GLU A N 1
ATOM 846 C CA . GLU A 1 117 ? 0.663 -9.153 17.307 1.00 97.94 117 GLU A CA 1
ATOM 847 C C . GLU A 1 117 ? -0.795 -9.198 17.792 1.00 97.94 117 GLU A C 1
ATOM 849 O O . GLU A 1 117 ? -1.045 -9.480 18.958 1.00 97.94 117 GLU A O 1
ATOM 854 N N . PHE A 1 118 ? -1.771 -8.938 16.917 1.00 97.44 118 PHE A N 1
ATOM 855 C CA . PHE A 1 118 ? -3.186 -9.055 17.275 1.00 97.44 118 PHE A CA 1
ATOM 856 C C . PHE A 1 118 ? -3.569 -10.494 17.632 1.00 97.44 118 PH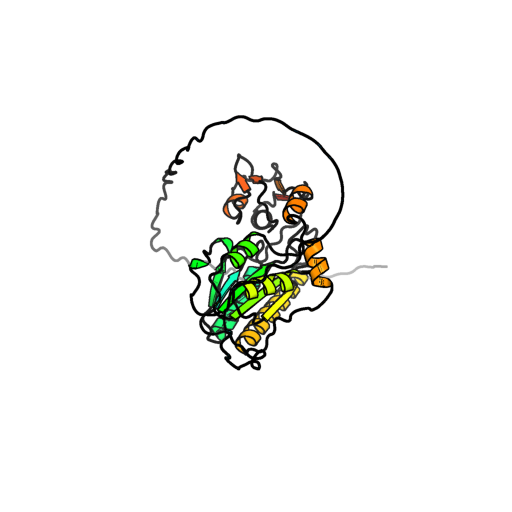E A C 1
ATOM 858 O O . PHE A 1 118 ? -4.240 -10.697 18.644 1.00 97.44 118 PHE A O 1
ATOM 865 N N . ASP A 1 119 ? -3.096 -11.477 16.864 1.00 95.44 119 ASP A N 1
ATOM 866 C CA . ASP A 1 119 ? -3.345 -12.894 17.131 1.00 95.44 119 ASP A CA 1
ATOM 867 C C . ASP A 1 119 ? -2.730 -13.321 18.477 1.00 95.44 119 ASP A C 1
ATOM 869 O O . ASP A 1 119 ? -3.399 -13.976 19.276 1.00 95.44 119 ASP A O 1
ATOM 873 N N . ALA A 1 120 ? -1.512 -12.861 18.796 1.00 96.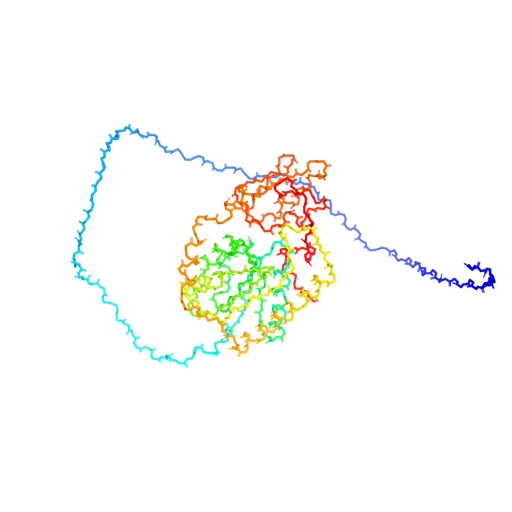75 120 ALA A N 1
ATOM 874 C CA . ALA A 1 120 ? -0.873 -13.086 20.099 1.00 96.75 120 ALA A CA 1
ATOM 875 C C . ALA A 1 120 ? -1.643 -12.450 21.274 1.00 96.75 120 ALA A C 1
ATOM 877 O O . ALA A 1 120 ? -1.574 -12.936 22.403 1.00 96.75 120 ALA A O 1
ATOM 878 N N . LEU A 1 121 ? -2.404 -11.384 21.014 1.00 96.62 121 LEU A N 1
ATOM 879 C CA . LEU A 1 121 ? -3.299 -10.734 21.977 1.00 96.62 121 LEU A CA 1
ATOM 880 C C . LEU A 1 121 ? -4.711 -11.353 22.000 1.00 96.62 121 LEU A C 1
ATOM 882 O O . LEU A 1 121 ? -5.598 -10.824 22.672 1.00 96.62 121 LEU A O 1
ATOM 886 N N . GLY A 1 122 ? -4.940 -12.451 21.272 1.00 95.94 122 GLY A N 1
ATOM 887 C CA . GLY A 1 122 ? -6.228 -13.145 21.205 1.00 95.94 122 GLY A CA 1
ATOM 888 C C . GLY A 1 122 ? -7.278 -12.452 20.330 1.00 95.94 122 GLY A C 1
ATOM 889 O O . GLY A 1 122 ? -8.467 -12.751 20.445 1.00 95.94 122 GLY A O 1
ATOM 890 N N . ILE A 1 123 ? -6.874 -11.520 19.462 1.00 95.69 123 ILE A N 1
ATOM 891 C CA . ILE A 1 123 ? -7.761 -10.826 18.524 1.00 95.69 123 ILE A CA 1
ATOM 892 C C . ILE A 1 123 ? -7.585 -11.447 17.140 1.00 95.69 123 ILE A C 1
ATOM 894 O O . ILE A 1 123 ? -6.626 -11.143 16.435 1.00 95.69 123 ILE A O 1
ATOM 898 N N . SER A 1 124 ? -8.547 -12.283 16.741 1.00 94.06 124 SER A N 1
ATOM 899 C CA . SER A 1 124 ? -8.533 -12.947 15.433 1.00 94.06 124 SER A CA 1
ATOM 900 C C . SER A 1 124 ? -8.373 -11.936 14.297 1.00 94.06 124 SER A C 1
ATOM 902 O O . SER A 1 124 ? -9.212 -11.041 14.129 1.00 94.06 124 SER A O 1
ATOM 904 N N . THR A 1 125 ? -7.306 -12.096 13.513 1.00 94.81 125 THR A N 1
ATOM 905 C CA . THR A 1 125 ? -7.006 -11.225 12.380 1.00 94.81 125 THR A CA 1
ATOM 906 C C . THR A 1 125 ? -7.040 -11.981 11.059 1.00 94.81 125 THR A C 1
ATOM 908 O O . THR A 1 125 ? -6.454 -13.043 10.892 1.00 94.81 125 THR A O 1
ATOM 911 N N . ASN A 1 126 ? -7.712 -11.394 10.075 1.00 95.06 126 ASN A N 1
ATOM 912 C CA . ASN A 1 126 ? -7.723 -11.842 8.696 1.00 95.06 126 ASN A CA 1
ATOM 913 C C . ASN A 1 126 ? -6.929 -10.854 7.837 1.00 95.06 126 ASN A C 1
ATOM 915 O O . ASN A 1 126 ? -7.350 -9.715 7.621 1.00 95.06 126 ASN A O 1
ATOM 919 N N . LEU A 1 127 ? -5.750 -11.275 7.384 1.00 96.00 127 LEU A N 1
ATOM 920 C CA . LEU A 1 127 ? -4.850 -10.455 6.583 1.00 96.00 127 LEU A CA 1
ATOM 921 C C . LEU A 1 127 ? -5.173 -10.624 5.092 1.00 96.00 127 LEU A C 1
ATOM 923 O O . LEU A 1 127 ? -5.064 -11.717 4.545 1.00 96.00 127 LEU A O 1
ATOM 927 N N . ARG A 1 128 ? -5.550 -9.533 4.418 1.00 95.44 128 ARG A N 1
ATOM 928 C CA . ARG A 1 128 ? -6.099 -9.575 3.053 1.00 95.44 128 ARG A CA 1
ATOM 929 C C . ARG A 1 128 ? -5.398 -8.603 2.106 1.00 95.44 128 ARG A C 1
ATOM 931 O O . ARG A 1 128 ? -5.258 -7.424 2.428 1.00 95.44 128 ARG A O 1
ATOM 938 N N . ALA A 1 129 ? -4.994 -9.059 0.922 1.00 96.38 129 ALA A N 1
ATOM 939 C CA . ALA A 1 129 ? -4.461 -8.176 -0.117 1.00 96.38 129 ALA A CA 1
ATOM 940 C C . ALA A 1 129 ? -5.601 -7.381 -0.779 1.00 96.38 129 ALA A C 1
ATOM 942 O O . ALA A 1 129 ? -6.586 -7.958 -1.236 1.00 96.38 129 ALA A O 1
ATOM 943 N N . ILE A 1 130 ? -5.483 -6.053 -0.830 1.00 97.44 130 ILE A N 1
ATOM 944 C CA . ILE A 1 130 ? -6.534 -5.141 -1.313 1.00 97.44 130 ILE A CA 1
ATOM 945 C C . ILE A 1 130 ? -6.909 -5.425 -2.771 1.00 97.44 130 ILE A C 1
ATOM 947 O O . ILE A 1 130 ? -8.078 -5.326 -3.130 1.00 97.44 130 ILE A O 1
ATOM 951 N N . GLU A 1 131 ? -5.935 -5.745 -3.618 1.00 94.50 131 GLU A N 1
ATOM 952 C CA . GLU A 1 131 ? -6.160 -6.029 -5.038 1.00 94.50 131 GLU A CA 1
ATOM 953 C C . GLU A 1 131 ? -6.961 -7.313 -5.299 1.00 94.50 131 GLU A C 1
ATOM 955 O O . GLU A 1 131 ? -7.612 -7.395 -6.337 1.00 94.50 131 GLU A O 1
ATOM 960 N N . ASP A 1 132 ? -6.957 -8.250 -4.348 1.00 93.50 132 ASP A N 1
ATOM 961 C CA . ASP A 1 132 ? -7.594 -9.568 -4.461 1.00 93.50 132 ASP A CA 1
ATOM 962 C C . ASP A 1 132 ? -8.844 -9.685 -3.570 1.00 93.50 132 ASP A C 1
ATOM 964 O O . ASP A 1 132 ? -9.444 -10.751 -3.450 1.00 93.50 132 ASP A O 1
ATOM 968 N N . THR A 1 133 ? -9.244 -8.590 -2.917 1.00 95.19 133 THR A N 1
ATOM 969 C CA . THR A 1 133 ? -10.343 -8.582 -1.947 1.00 95.19 133 THR A CA 1
ATOM 970 C C . THR A 1 133 ? -11.524 -7.784 -2.468 1.00 95.19 133 THR A C 1
ATOM 972 O O . THR A 1 133 ? -11.416 -6.584 -2.719 1.00 95.19 133 THR A O 1
ATOM 975 N N . ASP A 1 134 ? -12.688 -8.428 -2.533 1.00 95.44 134 ASP A N 1
ATOM 976 C CA . ASP A 1 134 ? -13.965 -7.731 -2.654 1.00 95.44 134 ASP A CA 1
ATOM 977 C C . ASP A 1 134 ? -14.375 -7.177 -1.273 1.00 95.44 134 ASP A C 1
ATOM 979 O O . ASP A 1 134 ? -14.608 -7.972 -0.353 1.00 95.44 134 ASP A O 1
ATOM 983 N N . PRO A 1 135 ? -14.507 -5.844 -1.097 1.00 95.19 135 PRO A N 1
ATOM 984 C CA . PRO A 1 135 ? -14.987 -5.234 0.144 1.00 95.19 135 PRO A CA 1
ATOM 985 C C . PRO A 1 135 ? -16.302 -5.812 0.683 1.00 95.19 135 PRO A C 1
ATOM 987 O O . PRO A 1 135 ? -16.560 -5.736 1.885 1.00 95.19 135 PRO A O 1
ATOM 990 N N . ALA A 1 136 ? -17.149 -6.385 -0.177 1.00 92.69 136 ALA A N 1
ATOM 991 C CA . ALA A 1 136 ? -18.397 -7.008 0.236 1.00 92.69 136 ALA A CA 1
ATOM 992 C C . ALA A 1 136 ? -18.190 -8.298 1.053 1.00 92.69 136 ALA A C 1
ATOM 994 O O . ALA A 1 136 ? -19.110 -8.681 1.776 1.00 92.69 136 ALA A O 1
ATOM 995 N N . THR A 1 137 ? -17.018 -8.935 0.960 1.00 93.31 137 THR A N 1
ATOM 996 C CA . THR A 1 137 ? -16.675 -10.205 1.636 1.00 93.31 137 THR A CA 1
ATOM 997 C C . THR A 1 137 ? -16.033 -10.024 3.013 1.00 93.31 137 THR A C 1
ATOM 999 O O . THR A 1 137 ? -15.804 -11.007 3.718 1.00 93.31 137 THR A O 1
ATOM 1002 N N . LEU A 1 138 ? -15.740 -8.780 3.402 1.00 94.19 138 LEU A N 1
ATOM 1003 C CA . LEU A 1 138 ? -15.250 -8.451 4.740 1.00 94.19 138 LEU A CA 1
ATOM 1004 C C . LEU A 1 138 ? -16.317 -8.761 5.796 1.00 94.19 138 LEU A C 1
ATOM 1006 O O . LEU A 1 138 ? -17.519 -8.724 5.504 1.00 94.19 138 LEU A O 1
ATOM 1010 N N . TYR A 1 139 ? -15.889 -9.013 7.034 1.00 91.12 139 TYR A N 1
ATOM 1011 C CA . TYR A 1 139 ? -16.798 -9.235 8.151 1.00 91.12 139 TYR A CA 1
ATOM 1012 C C . TYR A 1 139 ? -17.794 -8.076 8.264 1.00 91.12 139 TYR A C 1
ATOM 1014 O O . TYR A 1 139 ? -17.435 -6.902 8.118 1.00 91.12 139 TYR A O 1
ATOM 1022 N N . SER A 1 140 ? -19.065 -8.400 8.508 1.00 86.88 140 SER A N 1
ATOM 1023 C CA . SER A 1 140 ? -20.136 -7.413 8.694 1.00 86.88 140 SER A CA 1
ATOM 1024 C C . SER A 1 140 ? -20.042 -6.714 10.053 1.00 86.88 140 SER A C 1
ATOM 1026 O O . SER A 1 140 ? -20.347 -5.528 10.151 1.00 86.88 140 SER A O 1
ATOM 1028 N N . SER A 1 141 ? -19.548 -7.418 11.072 1.00 87.44 141 SER A N 1
ATOM 1029 C CA . SER A 1 141 ? -19.108 -6.890 12.367 1.00 87.44 141 SER A CA 1
ATOM 1030 C C . SER A 1 141 ? -17.574 -6.880 12.436 1.00 87.44 141 SER A C 1
ATOM 1032 O O . SER A 1 141 ? -16.910 -7.278 11.484 1.00 87.44 141 SER A O 1
ATOM 1034 N N . GLY A 1 142 ? -16.968 -6.378 13.512 1.00 92.75 142 GLY A N 1
ATOM 1035 C CA . GLY A 1 142 ? -15.505 -6.352 13.614 1.00 92.75 142 GLY A CA 1
ATOM 1036 C C . GLY A 1 142 ? -14.884 -4.973 13.414 1.00 92.75 142 GLY A C 1
ATOM 1037 O O . GLY A 1 142 ? -15.565 -3.948 13.313 1.00 92.75 142 GLY A O 1
ATOM 1038 N N . THR A 1 143 ? -13.564 -4.967 13.272 1.00 96.62 143 THR A N 1
ATOM 1039 C CA . THR A 1 143 ? -12.739 -3.778 13.019 1.00 96.62 143 THR A CA 1
ATOM 1040 C C . THR A 1 143 ? -12.042 -3.891 11.665 1.00 96.62 143 THR A C 1
ATOM 1042 O O . THR A 1 143 ? -11.653 -4.982 11.259 1.00 96.62 143 THR A O 1
ATOM 1045 N N . ILE A 1 144 ? -11.865 -2.771 10.960 1.00 97.56 144 ILE A N 1
ATOM 1046 C CA . ILE A 1 144 ? -11.154 -2.747 9.672 1.00 97.56 144 ILE A CA 1
ATOM 1047 C C . ILE A 1 144 ? -9.790 -2.073 9.823 1.00 97.56 144 ILE A C 1
ATOM 1049 O O . ILE A 1 144 ? -9.681 -0.914 10.223 1.00 97.56 144 ILE A O 1
ATOM 1053 N N . GLY A 1 145 ? -8.731 -2.781 9.454 1.00 98.25 145 GLY A N 1
ATOM 1054 C CA . GLY A 1 145 ? -7.400 -2.214 9.289 1.00 98.25 145 GLY A CA 1
ATOM 1055 C C . GLY A 1 145 ? -7.111 -1.925 7.823 1.00 98.25 145 GLY A C 1
ATOM 1056 O O . GLY A 1 145 ? -7.314 -2.789 6.980 1.00 98.25 145 GLY A O 1
ATOM 1057 N N . ILE A 1 146 ? -6.595 -0.737 7.507 1.00 98.62 146 ILE A N 1
ATOM 1058 C CA . ILE A 1 146 ? -6.074 -0.416 6.171 1.00 98.62 146 ILE A CA 1
ATOM 1059 C C . ILE A 1 146 ? -4.567 -0.196 6.274 1.00 98.62 146 ILE A C 1
ATOM 1061 O O . ILE A 1 146 ? -4.120 0.694 6.993 1.00 98.62 146 ILE A O 1
ATOM 1065 N N . ALA A 1 147 ? -3.771 -0.961 5.533 1.00 98.56 147 ALA A N 1
ATOM 1066 C CA . ALA A 1 147 ? -2.325 -0.794 5.451 1.00 98.56 147 ALA A CA 1
ATOM 1067 C C . ALA A 1 147 ? -1.896 -0.455 4.019 1.00 98.56 147 ALA A C 1
ATOM 1069 O O . ALA A 1 147 ? -2.083 -1.237 3.090 1.00 98.56 147 ALA A O 1
ATOM 1070 N N . CYS A 1 148 ? -1.305 0.718 3.799 1.00 97.62 148 CYS A N 1
ATOM 1071 C CA . CYS A 1 148 ? -0.943 1.145 2.449 1.00 97.62 148 CYS A CA 1
ATOM 1072 C C . CYS A 1 148 ? 0.372 1.933 2.385 1.00 97.62 148 CYS A C 1
ATOM 1074 O O . CYS A 1 148 ? 0.797 2.568 3.351 1.00 97.62 148 CYS A O 1
ATOM 1076 N N . PRO A 1 149 ? 1.061 1.930 1.237 1.00 96.19 149 PRO A N 1
ATOM 1077 C CA . PRO A 1 149 ? 2.186 2.818 1.010 1.00 96.19 149 PRO A CA 1
ATOM 1078 C C . PRO A 1 149 ? 1.716 4.244 0.717 1.00 96.19 149 PRO A C 1
ATOM 1080 O O . PRO A 1 149 ? 0.731 4.466 0.004 1.00 96.19 149 PRO A O 1
ATOM 1083 N N . ALA A 1 150 ? 2.484 5.215 1.204 1.00 93.50 150 ALA A N 1
ATOM 1084 C CA . ALA A 1 150 ? 2.442 6.571 0.684 1.00 93.50 150 ALA A CA 1
ATOM 1085 C C . ALA A 1 150 ? 3.079 6.595 -0.714 1.00 93.50 150 ALA A C 1
ATOM 1087 O O . ALA A 1 150 ? 4.210 6.141 -0.886 1.00 93.50 150 ALA A O 1
ATOM 1088 N N . ALA A 1 151 ? 2.370 7.136 -1.699 1.00 90.25 151 ALA A N 1
ATOM 1089 C CA . ALA A 1 151 ? 2.827 7.272 -3.078 1.00 90.25 151 ALA A CA 1
ATOM 1090 C C . ALA A 1 151 ? 2.306 8.584 -3.665 1.00 90.25 151 ALA A C 1
ATOM 1092 O O . ALA A 1 151 ? 1.146 8.930 -3.456 1.00 90.25 151 ALA A O 1
ATOM 1093 N N . ALA A 1 152 ? 3.172 9.323 -4.365 1.00 86.56 152 ALA A N 1
ATOM 1094 C CA . ALA A 1 152 ? 2.847 10.624 -4.958 1.00 86.56 152 ALA A CA 1
ATOM 1095 C C . ALA A 1 152 ? 2.125 11.582 -3.978 1.00 86.56 152 ALA A C 1
ATOM 1097 O O . ALA A 1 152 ? 1.124 12.203 -4.320 1.00 86.56 152 ALA A O 1
ATOM 1098 N N . PHE A 1 153 ? 2.607 11.646 -2.727 1.00 82.44 153 PHE A N 1
ATOM 1099 C CA . PHE A 1 153 ? 2.039 12.463 -1.635 1.00 82.44 153 PHE A CA 1
ATOM 1100 C C . PHE A 1 153 ? 0.592 12.114 -1.229 1.00 82.44 153 PHE A C 1
ATOM 1102 O O . PHE A 1 153 ? -0.058 12.847 -0.486 1.00 82.44 153 PHE A O 1
ATOM 1109 N N . THR A 1 154 ? 0.106 10.959 -1.679 1.00 87.56 154 THR A N 1
ATOM 1110 C CA . THR A 1 154 ? -1.188 10.349 -1.367 1.00 87.56 154 THR A CA 1
ATOM 1111 C C . THR A 1 154 ? -0.970 8.842 -1.140 1.00 87.56 154 THR A C 1
ATOM 1113 O O . THR A 1 154 ? 0.089 8.441 -0.658 1.00 87.56 154 THR A O 1
ATOM 1116 N N . THR A 1 155 ? -1.939 7.990 -1.471 1.00 93.12 155 THR A N 1
ATOM 1117 C CA . THR A 1 155 ? -1.759 6.547 -1.696 1.00 93.12 155 THR A CA 1
ATOM 1118 C C . THR A 1 155 ? -2.281 6.147 -3.084 1.00 93.12 155 THR A C 1
ATOM 1120 O O . THR A 1 155 ? -2.783 6.986 -3.833 1.00 93.12 155 THR A O 1
ATOM 1123 N N . HIS A 1 156 ? -2.151 4.872 -3.435 1.00 94.12 156 HIS A N 1
ATOM 1124 C CA . HIS A 1 156 ? -2.497 4.323 -4.746 1.00 94.12 156 HIS A CA 1
ATOM 1125 C C . HIS A 1 156 ? -4.016 4.412 -5.016 1.00 94.12 156 HIS A C 1
ATOM 1127 O O . HIS A 1 156 ? -4.803 4.124 -4.109 1.00 94.12 156 HIS A O 1
ATOM 1133 N N . PRO A 1 157 ? -4.463 4.806 -6.227 1.00 94.44 157 PRO A N 1
ATOM 1134 C CA . PRO A 1 157 ? -5.876 4.864 -6.595 1.00 94.44 157 PRO A CA 1
ATOM 1135 C C . PRO A 1 157 ? -6.665 3.585 -6.299 1.00 94.44 157 PRO A C 1
ATOM 1137 O O . PRO A 1 157 ? -7.826 3.685 -5.904 1.00 94.44 157 PRO A O 1
ATOM 1140 N N . LEU A 1 158 ? -6.054 2.402 -6.405 1.00 96.12 158 LEU A N 1
ATOM 1141 C CA . LEU A 1 158 ? -6.690 1.140 -6.014 1.00 96.12 158 LEU A CA 1
ATOM 1142 C C . LEU A 1 158 ? -7.063 1.089 -4.524 1.00 96.12 158 LEU A C 1
ATOM 1144 O O . LEU A 1 158 ? -8.150 0.627 -4.191 1.00 96.12 158 LEU A O 1
ATOM 1148 N N . VAL A 1 159 ? -6.235 1.652 -3.638 1.00 97.56 159 VAL A N 1
ATOM 1149 C CA . VAL A 1 159 ? -6.523 1.734 -2.196 1.00 97.56 159 VAL A CA 1
ATOM 1150 C C . VAL A 1 159 ? -7.668 2.712 -1.945 1.00 97.56 159 VAL A C 1
ATOM 1152 O O . VAL A 1 159 ? -8.582 2.418 -1.180 1.00 97.56 159 VAL A O 1
ATOM 1155 N N . TRP A 1 160 ? -7.670 3.864 -2.624 1.00 95.88 160 TRP A N 1
ATOM 1156 C CA . TRP A 1 160 ? -8.779 4.816 -2.520 1.00 95.88 160 TRP A CA 1
ATOM 1157 C C . TRP A 1 160 ? -10.104 4.221 -2.996 1.00 95.88 160 TRP A C 1
ATOM 1159 O O . TRP A 1 160 ? -11.125 4.424 -2.342 1.00 95.88 160 TRP A O 1
ATOM 1169 N N . ARG A 1 161 ? -10.098 3.490 -4.118 1.00 96.38 161 ARG A N 1
ATOM 1170 C CA . ARG A 1 161 ? -11.278 2.773 -4.623 1.00 96.38 161 ARG A CA 1
ATOM 1171 C C . ARG A 1 161 ? -11.767 1.730 -3.624 1.00 96.38 161 ARG A C 1
ATOM 1173 O O . ARG A 1 161 ? -12.960 1.694 -3.353 1.00 96.38 161 ARG A O 1
ATOM 1180 N N . PHE A 1 162 ? -10.858 0.945 -3.049 1.00 98.00 162 PHE A N 1
ATOM 1181 C CA . PHE A 1 162 ? -11.197 -0.055 -2.039 1.00 98.00 162 PHE A CA 1
ATOM 1182 C C . PHE A 1 162 ? -11.927 0.570 -0.844 1.00 98.00 162 PHE A C 1
ATOM 1184 O O . PHE A 1 162 ? -13.034 0.157 -0.517 1.00 98.00 162 PHE A O 1
ATOM 1191 N N . VAL A 1 163 ? -11.367 1.634 -0.255 1.00 97.44 163 VAL A N 1
ATOM 1192 C CA . VAL A 1 163 ? -11.968 2.291 0.920 1.00 97.44 163 VAL A CA 1
ATOM 1193 C C . VAL A 1 163 ? -13.315 2.948 0.590 1.00 97.44 163 VAL A C 1
ATOM 1195 O O . VAL A 1 163 ? -14.247 2.873 1.387 1.00 97.44 163 VAL A O 1
ATOM 1198 N N . LYS A 1 164 ? -13.457 3.554 -0.598 1.00 96.62 164 LYS A N 1
ATOM 1199 C CA . LYS A 1 164 ? -14.742 4.115 -1.062 1.00 96.62 164 LYS A CA 1
ATOM 1200 C C . LYS A 1 164 ? -15.839 3.052 -1.180 1.00 96.62 164 LYS A C 1
ATOM 1202 O O . LYS A 1 164 ? -16.996 3.366 -0.920 1.00 96.62 164 LYS A O 1
ATOM 1207 N N . ASN A 1 165 ? -15.464 1.823 -1.532 1.00 96.88 165 ASN A N 1
ATOM 1208 C CA . ASN A 1 165 ? -16.379 0.707 -1.764 1.00 96.88 165 ASN A CA 1
ATOM 1209 C C . ASN A 1 165 ? -16.600 -0.188 -0.533 1.00 96.88 165 ASN A C 1
ATOM 1211 O O . ASN A 1 165 ? -17.327 -1.173 -0.633 1.00 96.88 165 ASN A O 1
ATOM 1215 N N . LEU A 1 166 ? -16.014 0.134 0.629 1.00 96.38 166 LEU A N 1
ATOM 1216 C CA . LEU A 1 166 ? -16.349 -0.544 1.888 1.00 96.38 166 LEU A CA 1
ATOM 1217 C C . LEU A 1 166 ? -17.854 -0.462 2.151 1.00 96.38 166 LEU A C 1
ATOM 1219 O O . LEU A 1 166 ? -18.479 0.531 1.781 1.00 96.38 166 LEU A O 1
ATOM 1223 N N . ARG A 1 167 ? -18.429 -1.453 2.841 1.00 93.62 167 ARG A N 1
ATOM 1224 C CA . ARG A 1 167 ? -19.796 -1.382 3.392 1.00 93.62 167 ARG A CA 1
ATOM 1225 C C . ARG A 1 167 ? -19.912 -0.241 4.420 1.00 93.62 167 ARG A C 1
ATOM 1227 O O . ARG A 1 167 ? -18.874 0.197 4.929 1.00 93.62 167 ARG A O 1
ATOM 1234 N N . PRO A 1 168 ? -21.127 0.275 4.708 1.00 94.81 168 PRO A N 1
ATOM 1235 C CA . PRO A 1 168 ? -21.323 1.224 5.802 1.00 94.81 168 PRO A CA 1
ATOM 1236 C C . PRO A 1 168 ? -20.688 0.696 7.088 1.00 94.81 168 PRO A C 1
ATOM 1238 O O . PRO A 1 168 ? -20.756 -0.496 7.377 1.00 94.81 168 PRO A O 1
ATOM 1241 N N . GLY A 1 169 ? -19.982 1.574 7.793 1.00 94.12 169 GLY A N 1
ATOM 1242 C CA . GLY A 1 169 ? -19.237 1.189 8.981 1.00 94.12 169 GLY A CA 1
ATOM 1243 C C . GLY A 1 169 ? -20.120 0.984 10.199 1.00 94.12 169 GLY A C 1
ATOM 1244 O O . GLY A 1 169 ? -19.724 0.238 11.080 1.00 94.12 169 GLY A O 1
ATOM 1245 N N . ASP A 1 170 ? -21.285 1.632 10.266 1.00 92.88 170 ASP A N 1
ATOM 1246 C CA . ASP A 1 170 ? -22.246 1.508 11.370 1.00 92.88 170 ASP A CA 1
ATOM 1247 C C . ASP A 1 170 ? -21.595 1.646 12.764 1.00 92.88 170 ASP A C 1
ATOM 1249 O O . ASP A 1 170 ? -21.924 0.948 13.719 1.00 92.88 170 ASP A O 1
ATOM 1253 N N . GLY A 1 171 ? -20.614 2.550 12.876 1.00 92.62 171 GLY A N 1
ATOM 1254 C CA . GLY A 1 171 ? -19.854 2.814 14.099 1.00 92.62 171 GLY A CA 1
ATOM 1255 C C . GLY A 1 171 ? -18.661 1.884 14.347 1.00 92.62 171 GLY A C 1
ATOM 1256 O O . GLY A 1 171 ? -17.934 2.094 15.318 1.00 92.62 171 GLY A O 1
ATOM 1257 N N . ARG A 1 172 ? -18.404 0.894 13.481 1.00 93.94 172 ARG A N 1
ATOM 1258 C CA . ARG A 1 172 ? -17.248 -0.013 13.579 1.00 93.94 172 ARG A CA 1
ATOM 1259 C C . ARG A 1 172 ? -15.930 0.743 13.600 1.00 93.94 172 ARG A C 1
ATOM 1261 O O . ARG A 1 172 ? -15.752 1.755 12.921 1.00 93.94 172 ARG A O 1
ATOM 1268 N N . GLY A 1 173 ? -14.974 0.210 14.352 1.00 96.19 173 GLY A N 1
ATOM 1269 C CA . GLY A 1 173 ? -13.628 0.756 14.410 1.00 96.19 173 GLY A CA 1
ATOM 1270 C C . GLY A 1 173 ? -12.876 0.583 13.091 1.00 96.19 173 GLY A C 1
ATOM 1271 O O . GLY A 1 173 ? -12.984 -0.450 12.427 1.00 96.19 173 GLY A O 1
ATOM 1272 N N . ALA A 1 174 ? -12.069 1.579 12.736 1.00 97.88 174 ALA A N 1
ATOM 1273 C CA . ALA A 1 174 ? -11.108 1.487 11.650 1.00 97.88 174 ALA A CA 1
ATOM 1274 C C . ALA A 1 174 ? -9.762 2.118 12.023 1.00 97.88 174 ALA A C 1
ATOM 1276 O O . ALA A 1 174 ? -9.715 3.165 12.675 1.00 97.88 174 ALA A O 1
ATOM 1277 N N . PHE A 1 175 ? -8.661 1.515 11.581 1.00 98.38 175 PHE A N 1
ATOM 1278 C CA . PHE A 1 175 ? -7.313 2.056 11.765 1.00 98.38 175 PHE A CA 1
ATOM 1279 C C . PHE A 1 175 ? -6.514 2.081 10.462 1.00 98.38 175 PHE A C 1
ATOM 1281 O O . PHE A 1 175 ? -6.821 1.376 9.502 1.00 98.38 175 PHE A O 1
ATOM 1288 N N . LEU A 1 176 ? -5.468 2.907 10.436 1.00 98.56 176 LEU A N 1
ATOM 1289 C CA . LEU A 1 176 ? -4.618 3.109 9.267 1.00 98.56 176 LEU A CA 1
ATOM 1290 C C . LEU A 1 176 ? -3.139 2.882 9.596 1.00 98.56 176 LEU A C 1
ATOM 1292 O O . LEU A 1 176 ? -2.587 3.510 10.498 1.00 98.56 176 LEU A O 1
ATOM 1296 N N . LEU A 1 177 ? -2.468 2.069 8.791 1.00 98.38 177 LEU A N 1
ATOM 1297 C CA . LEU A 1 177 ? -1.017 1.961 8.736 1.00 98.38 177 LEU A CA 1
ATOM 1298 C C . LEU A 1 177 ? -0.514 2.523 7.403 1.00 98.38 177 LEU A C 1
ATOM 1300 O O . LEU A 1 177 ? -0.940 2.092 6.335 1.00 98.38 177 LEU A O 1
ATOM 1304 N N . VAL A 1 178 ? 0.446 3.447 7.453 1.00 97.62 178 VAL A N 1
ATOM 1305 C CA . VAL A 1 178 ? 1.099 3.987 6.258 1.00 97.62 178 VAL A CA 1
ATOM 1306 C C . VAL A 1 178 ? 2.601 3.742 6.281 1.00 97.62 178 VAL A C 1
ATOM 1308 O O . VAL A 1 178 ? 3.306 4.262 7.147 1.00 97.62 178 VAL A O 1
ATOM 1311 N N . THR A 1 179 ? 3.121 3.031 5.281 1.00 97.19 179 THR A N 1
ATOM 1312 C CA . THR A 1 179 ? 4.572 2.933 5.043 1.00 97.19 179 THR A CA 1
ATOM 1313 C C . THR A 1 179 ? 5.044 4.038 4.103 1.00 97.19 179 THR A C 1
ATOM 1315 O O . THR A 1 179 ? 4.429 4.261 3.062 1.00 97.19 179 THR A O 1
ATOM 1318 N N . MET A 1 180 ? 6.156 4.704 4.410 1.00 94.94 180 MET A N 1
ATOM 1319 C CA . MET A 1 180 ? 6.694 5.784 3.573 1.00 94.94 180 MET A CA 1
ATOM 1320 C C . MET A 1 180 ? 8.223 5.840 3.608 1.00 94.94 180 MET A C 1
ATOM 1322 O O . MET A 1 180 ? 8.823 5.570 4.641 1.00 94.94 180 MET A O 1
ATOM 1326 N N . SER A 1 181 ? 8.866 6.266 2.521 1.00 88.88 181 SER A N 1
ATOM 1327 C CA . SER A 1 181 ? 10.298 6.610 2.538 1.00 88.88 181 SER A CA 1
ATOM 1328 C C . SER A 1 181 ? 10.542 8.098 2.799 1.00 88.88 181 SER A C 1
ATOM 1330 O O . SER A 1 181 ? 11.575 8.452 3.364 1.00 88.88 181 SER A O 1
ATOM 1332 N N . ALA A 1 182 ? 9.577 8.958 2.454 1.00 83.75 182 ALA A N 1
ATOM 1333 C CA . ALA A 1 182 ? 9.647 10.414 2.578 1.00 83.75 182 ALA A CA 1
ATOM 1334 C C . ALA A 1 182 ? 8.456 10.979 3.379 1.00 83.75 182 ALA A C 1
ATOM 1336 O O . ALA A 1 182 ? 8.366 10.765 4.587 1.00 83.75 182 ALA A O 1
ATOM 1337 N N . ALA A 1 183 ? 7.552 11.708 2.728 1.00 75.50 183 ALA A N 1
ATOM 1338 C CA . ALA A 1 183 ? 6.431 12.391 3.361 1.00 75.50 183 ALA A CA 1
ATOM 1339 C C . ALA A 1 183 ? 5.079 11.881 2.839 1.00 75.50 183 ALA A C 1
ATOM 1341 O O . ALA A 1 183 ? 4.961 11.393 1.719 1.00 75.50 183 ALA A O 1
ATOM 1342 N N . THR A 1 184 ? 4.054 12.010 3.681 1.00 70.00 184 THR A N 1
ATOM 1343 C CA . THR A 1 184 ? 2.664 11.573 3.437 1.00 70.00 184 THR A CA 1
ATOM 1344 C C . THR A 1 184 ? 1.706 12.723 3.157 1.00 70.00 184 THR A C 1
ATOM 1346 O O . THR A 1 184 ? 0.614 12.476 2.655 1.00 70.00 184 THR A O 1
ATOM 1349 N N . PHE A 1 185 ? 2.095 13.956 3.504 1.00 77.81 185 PHE A N 1
ATOM 1350 C CA . PHE A 1 185 ? 1.263 15.157 3.389 1.00 77.81 185 PHE A CA 1
ATOM 1351 C C . PHE A 1 185 ? -0.165 14.916 3.922 1.00 77.81 185 PHE A C 1
ATOM 1353 O O . PHE A 1 185 ? -0.327 14.392 5.028 1.00 77.81 185 PHE A O 1
ATOM 1360 N N . GLY A 1 186 ? -1.193 15.277 3.151 1.00 76.94 186 GLY A N 1
ATOM 1361 C CA . GLY A 1 186 ? -2.602 15.182 3.535 1.00 76.94 186 GLY A CA 1
ATOM 1362 C C . GLY A 1 186 ? -3.203 13.771 3.530 1.00 76.94 186 GLY A C 1
ATOM 1363 O O . GLY A 1 186 ? -4.377 13.641 3.868 1.00 76.94 186 GLY A O 1
ATOM 1364 N N . LEU A 1 187 ? -2.451 12.713 3.181 1.00 87.19 187 LEU A N 1
ATOM 1365 C CA . LEU A 1 187 ? -2.976 11.338 3.083 1.00 87.19 187 LEU A CA 1
ATOM 1366 C C . LEU A 1 187 ? -3.739 10.906 4.342 1.00 87.19 187 LEU A C 1
ATOM 1368 O O . LEU A 1 187 ? -4.877 10.455 4.251 1.00 87.19 187 LEU A O 1
ATOM 1372 N N . VAL A 1 188 ? -3.118 11.045 5.516 1.00 90.88 188 VAL A N 1
ATOM 1373 C CA . VAL A 1 188 ? -3.694 10.551 6.779 1.00 90.88 188 VAL A CA 1
ATOM 1374 C C . VAL A 1 188 ? -4.956 11.326 7.162 1.00 90.88 188 VAL A C 1
ATOM 1376 O O . VAL A 1 188 ? -5.897 10.734 7.682 1.00 90.88 188 VAL A O 1
ATOM 1379 N N . GLY A 1 189 ? -5.001 12.632 6.885 1.00 88.62 189 GLY A N 1
ATOM 1380 C CA . GLY A 1 189 ? -6.190 13.458 7.109 1.00 88.62 189 GLY A CA 1
ATOM 1381 C C . GLY A 1 189 ? -7.321 13.099 6.146 1.00 88.62 189 GLY A C 1
ATOM 1382 O O . GLY A 1 189 ? -8.433 12.818 6.577 1.00 88.62 189 GLY A O 1
ATOM 1383 N N . ARG A 1 190 ? -7.026 12.999 4.845 1.00 89.50 190 ARG A N 1
ATOM 1384 C CA . ARG A 1 190 ? -8.016 12.635 3.820 1.00 89.50 190 ARG A CA 1
ATOM 1385 C C . ARG A 1 190 ? -8.586 11.233 4.029 1.00 89.50 190 ARG A C 1
ATOM 1387 O O . ARG A 1 190 ? -9.789 11.040 3.886 1.00 89.50 190 ARG A O 1
ATOM 1394 N N . MET A 1 191 ? -7.738 10.266 4.379 1.00 93.81 191 MET A N 1
ATOM 1395 C CA . MET A 1 191 ? -8.181 8.903 4.668 1.00 93.81 191 MET A CA 1
ATOM 1396 C C . MET A 1 191 ? -9.104 8.872 5.886 1.00 93.81 191 MET A C 1
ATOM 1398 O O . MET A 1 191 ? -10.119 8.187 5.854 1.00 93.81 191 MET A O 1
ATOM 1402 N N . ARG A 1 192 ? -8.812 9.674 6.918 1.00 94.31 192 ARG A N 1
ATOM 1403 C CA . ARG A 1 192 ? -9.705 9.827 8.070 1.00 94.31 192 ARG A CA 1
ATOM 1404 C C . ARG A 1 192 ? -11.084 10.311 7.642 1.00 94.31 192 ARG A C 1
ATOM 1406 O O . ARG A 1 192 ? -12.071 9.685 7.999 1.00 94.31 192 ARG A O 1
ATOM 1413 N N . SER A 1 193 ? -11.136 11.402 6.875 1.00 92.94 193 SER A N 1
ATOM 1414 C CA . SER A 1 193 ? -12.399 11.992 6.426 1.00 92.94 193 SER A CA 1
ATOM 1415 C C . SER A 1 193 ? -13.220 11.007 5.597 1.00 92.94 193 SER A C 1
ATOM 1417 O O . SER A 1 193 ? -14.437 10.968 5.737 1.00 92.94 193 SER A O 1
ATOM 1419 N N . LEU A 1 194 ? -12.563 10.187 4.768 1.00 94.56 194 LEU A N 1
ATOM 1420 C CA . LEU A 1 194 ? -13.225 9.137 3.995 1.00 94.56 194 LEU A CA 1
ATOM 1421 C C . LEU A 1 194 ? -13.754 8.004 4.888 1.00 94.56 194 LEU A C 1
ATOM 1423 O O . LEU A 1 194 ? -14.880 7.567 4.715 1.00 94.56 194 LEU A O 1
ATOM 1427 N N . ILE A 1 195 ? -12.969 7.534 5.856 1.00 96.25 195 ILE A N 1
ATOM 1428 C CA . ILE A 1 195 ? -13.395 6.495 6.806 1.00 96.25 195 ILE A CA 1
ATOM 1429 C C . ILE A 1 195 ? -14.579 6.987 7.659 1.00 96.25 195 ILE A C 1
ATOM 1431 O O . ILE A 1 195 ? -15.580 6.281 7.786 1.00 96.25 195 ILE A O 1
ATOM 1435 N N . GLU A 1 196 ? -14.516 8.222 8.168 1.00 95.69 196 GLU A N 1
ATOM 1436 C CA . GLU A 1 196 ? -15.610 8.855 8.919 1.00 95.69 196 GLU A CA 1
ATOM 1437 C C . GLU A 1 196 ? -16.866 9.025 8.047 1.00 95.69 196 GLU A C 1
ATOM 1439 O O . GLU A 1 196 ? -17.963 8.695 8.493 1.00 95.69 196 GLU A O 1
ATOM 1444 N N . SER A 1 197 ? -16.734 9.466 6.787 1.00 95.38 197 SER A N 1
ATOM 1445 C CA . SER A 1 197 ? -17.884 9.580 5.873 1.00 95.38 197 SER A CA 1
ATOM 1446 C C . SER A 1 197 ? -18.473 8.226 5.476 1.00 95.38 197 SER A C 1
ATOM 1448 O O . SER A 1 197 ? -19.634 8.150 5.073 1.00 95.38 197 SER A O 1
ATOM 1450 N N . ARG A 1 198 ? -17.705 7.138 5.625 1.00 95.69 198 ARG A N 1
ATOM 1451 C CA . ARG A 1 198 ? -18.203 5.769 5.484 1.00 95.69 198 ARG A CA 1
ATOM 1452 C C . ARG A 1 198 ? -18.896 5.224 6.739 1.00 95.69 198 ARG A C 1
ATOM 1454 O O . ARG A 1 198 ? -19.410 4.112 6.687 1.00 95.69 198 ARG A O 1
ATOM 1461 N N . GLY A 1 199 ? -18.965 5.993 7.827 1.00 95.88 199 GLY A N 1
ATOM 1462 C CA . GLY A 1 199 ? -19.633 5.605 9.073 1.00 95.88 199 GLY A CA 1
ATOM 1463 C C . GLY A 1 199 ? -18.754 4.807 10.039 1.00 95.88 199 GLY A C 1
ATOM 1464 O O . GLY A 1 199 ? -19.273 4.231 10.989 1.00 95.88 199 GLY A O 1
ATOM 1465 N N . TYR A 1 200 ? -17.439 4.757 9.814 1.00 96.81 200 TYR A N 1
ATOM 1466 C CA . TYR A 1 200 ? -16.493 4.100 10.716 1.00 96.81 200 TYR A CA 1
ATOM 1467 C C . TYR A 1 200 ? -15.942 5.077 11.758 1.00 96.81 200 TYR A C 1
ATOM 1469 O O . TYR A 1 200 ? -15.773 6.273 11.506 1.00 96.81 200 TYR A O 1
ATOM 1477 N N . TYR A 1 201 ? -15.575 4.543 12.918 1.00 95.75 201 TYR A N 1
ATOM 1478 C CA . TYR A 1 201 ? -14.883 5.273 13.967 1.00 95.75 201 TYR A CA 1
ATOM 1479 C C . TYR A 1 201 ? -13.355 5.171 13.800 1.00 95.75 201 TYR A C 1
ATOM 1481 O O . TYR A 1 201 ? -12.809 4.065 13.809 1.00 95.75 201 TYR A O 1
ATOM 1489 N N . PRO A 1 202 ? -12.622 6.291 13.687 1.00 96.50 202 PRO A N 1
ATOM 1490 C CA . PRO A 1 202 ? -11.187 6.271 13.424 1.00 96.50 202 PRO A CA 1
ATOM 1491 C C . PRO A 1 202 ? -10.377 6.001 14.707 1.00 96.50 202 PRO A C 1
ATOM 1493 O O . PRO A 1 202 ? -10.007 6.931 15.426 1.00 96.50 202 PRO A O 1
ATOM 1496 N N . LEU A 1 203 ? -10.065 4.728 14.965 1.00 96.81 203 LEU A N 1
ATOM 1497 C CA . LEU A 1 203 ? -9.332 4.250 16.145 1.00 96.81 203 LEU A CA 1
ATOM 1498 C C . LEU A 1 203 ? -7.921 4.850 16.226 1.00 96.81 203 LEU A C 1
ATOM 1500 O O . LEU A 1 203 ? -7.521 5.417 17.239 1.00 96.81 203 LEU A O 1
ATOM 1504 N N . GLY A 1 204 ? -7.166 4.785 15.130 1.00 96.88 204 GLY A N 1
ATOM 1505 C CA . GLY A 1 204 ? -5.772 5.212 15.126 1.00 96.88 204 GLY A CA 1
ATOM 1506 C C . GLY A 1 204 ? -5.169 5.281 13.733 1.00 96.88 204 GLY A C 1
ATOM 1507 O O . GLY A 1 204 ? -5.630 4.618 12.807 1.00 96.88 204 GLY A O 1
ATOM 1508 N N . ALA A 1 205 ? -4.099 6.062 13.593 1.00 97.00 205 ALA A N 1
ATOM 1509 C CA . ALA A 1 205 ? -3.274 6.057 12.393 1.00 97.00 205 ALA A CA 1
ATOM 1510 C C . ALA A 1 205 ? -1.783 6.091 12.739 1.00 97.00 205 ALA A C 1
ATOM 1512 O O . ALA A 1 205 ? -1.343 6.932 13.525 1.00 97.00 205 ALA A O 1
ATOM 1513 N N . LEU A 1 206 ? -1.000 5.227 12.097 1.00 96.75 206 LEU A N 1
ATOM 1514 C CA . LEU A 1 206 ? 0.451 5.180 12.219 1.00 96.75 206 LEU A CA 1
ATOM 1515 C C . LEU A 1 206 ? 1.113 5.441 10.867 1.00 96.75 206 LEU A C 1
ATOM 1517 O O . LEU A 1 206 ? 0.735 4.878 9.844 1.00 96.75 206 LEU A O 1
ATOM 1521 N N . LYS A 1 207 ? 2.171 6.253 10.882 1.00 95.69 207 LYS A N 1
ATOM 1522 C CA . LYS A 1 207 ? 3.107 6.396 9.764 1.00 95.69 207 LYS A CA 1
ATOM 1523 C C . LYS A 1 207 ? 4.451 5.804 10.162 1.00 95.69 207 LYS A C 1
ATOM 1525 O O . LYS A 1 207 ? 5.028 6.242 11.157 1.00 95.69 207 LYS A O 1
ATOM 1530 N N . ILE A 1 208 ? 4.984 4.886 9.365 1.00 95.94 208 ILE A N 1
ATOM 1531 C CA . ILE A 1 208 ? 6.307 4.290 9.584 1.00 95.94 208 ILE A CA 1
ATOM 1532 C C . ILE A 1 208 ? 7.233 4.536 8.400 1.00 95.94 208 ILE A C 1
ATOM 1534 O O . ILE A 1 208 ? 6.824 4.504 7.237 1.00 95.94 208 ILE A O 1
ATOM 1538 N N . ARG A 1 209 ? 8.503 4.806 8.714 1.00 96.62 209 ARG A N 1
ATOM 1539 C CA . ARG A 1 209 ? 9.560 4.937 7.711 1.00 96.62 209 ARG A CA 1
ATOM 1540 C C . ARG A 1 209 ? 10.001 3.549 7.263 1.00 96.62 209 ARG A C 1
ATOM 1542 O O . ARG A 1 209 ? 10.266 2.705 8.105 1.00 96.62 209 ARG A O 1
ATOM 1549 N N . MET A 1 210 ? 10.089 3.349 5.957 1.00 95.75 210 MET A N 1
ATOM 1550 C CA . MET A 1 210 ? 10.568 2.127 5.313 1.00 95.75 210 MET A CA 1
ATOM 1551 C C . MET A 1 210 ? 11.566 2.490 4.202 1.00 95.75 210 MET A C 1
ATOM 1553 O O . MET A 1 210 ? 11.551 3.637 3.735 1.00 95.75 210 MET A O 1
ATOM 1557 N N . PRO A 1 211 ? 12.430 1.559 3.757 1.00 95.06 211 PRO A N 1
ATOM 1558 C CA . PRO A 1 211 ? 13.334 1.822 2.641 1.00 95.06 211 PRO A CA 1
ATOM 1559 C C . PRO A 1 211 ? 12.581 2.224 1.361 1.00 95.06 211 PRO A C 1
ATOM 1561 O O . PRO A 1 211 ? 11.438 1.816 1.138 1.00 95.06 211 PRO A O 1
ATOM 1564 N N . SER A 1 212 ? 13.212 3.060 0.532 1.00 92.75 212 SER A N 1
ATOM 1565 C CA . SER A 1 212 ? 12.596 3.565 -0.701 1.00 92.75 212 SER A CA 1
ATOM 1566 C C . SER A 1 212 ? 12.603 2.512 -1.803 1.00 92.75 212 SER A C 1
ATOM 1568 O O . SER A 1 212 ? 13.580 1.793 -1.968 1.00 92.75 212 SER A O 1
ATOM 1570 N N . ASN A 1 213 ? 11.541 2.485 -2.603 1.00 90.81 213 ASN A N 1
ATOM 1571 C CA . ASN A 1 213 ? 11.403 1.608 -3.764 1.00 90.81 213 ASN A CA 1
ATOM 1572 C C . ASN A 1 213 ? 11.294 2.367 -5.098 1.00 90.81 213 ASN A C 1
ATOM 1574 O O . ASN A 1 213 ? 11.201 1.740 -6.147 1.00 90.81 213 ASN A O 1
ATOM 1578 N N . PHE A 1 214 ? 11.287 3.702 -5.071 1.00 92.25 214 PHE A N 1
ATOM 1579 C CA . PHE A 1 214 ? 11.096 4.542 -6.251 1.00 92.25 214 PHE A CA 1
ATOM 1580 C C . PHE A 1 214 ? 12.377 5.314 -6.575 1.00 92.25 214 PHE A C 1
ATOM 1582 O O . PHE A 1 214 ? 12.938 5.971 -5.696 1.00 92.25 214 PHE A O 1
ATOM 1589 N N . MET A 1 215 ? 12.834 5.231 -7.832 1.00 91.19 215 MET A N 1
ATOM 1590 C CA . MET A 1 215 ? 14.077 5.855 -8.324 1.00 91.19 215 MET A CA 1
ATOM 1591 C C . MET A 1 215 ? 15.313 5.570 -7.452 1.00 91.19 215 MET A C 1
ATOM 1593 O O . MET A 1 215 ? 16.168 6.436 -7.251 1.00 91.19 215 MET A O 1
ATOM 1597 N N . LEU A 1 216 ? 15.408 4.349 -6.919 1.00 90.50 216 LEU A N 1
ATOM 1598 C CA . LEU A 1 216 ? 16.504 3.941 -6.049 1.00 90.50 216 LEU A CA 1
ATOM 1599 C C . LEU A 1 216 ? 17.809 3.837 -6.853 1.00 90.50 216 LEU A C 1
ATOM 1601 O O . LEU A 1 216 ? 17.907 3.049 -7.791 1.00 90.50 216 LEU A O 1
ATOM 1605 N N . LYS A 1 217 ? 18.807 4.656 -6.510 1.00 89.81 217 LYS A N 1
ATOM 1606 C CA . LYS A 1 217 ? 20.126 4.654 -7.174 1.00 89.81 217 LYS A CA 1
ATOM 1607 C C . LYS A 1 217 ? 21.153 3.790 -6.448 1.00 89.81 217 LYS A C 1
ATOM 1609 O O . LYS A 1 217 ? 22.008 3.196 -7.089 1.00 89.81 217 LYS A O 1
ATOM 1614 N N . SER A 1 218 ? 21.058 3.731 -5.127 1.00 89.12 218 SER A N 1
ATOM 1615 C CA . SER A 1 218 ? 21.924 2.940 -4.262 1.00 89.12 218 SER A CA 1
ATOM 1616 C C . SER A 1 218 ? 21.145 2.494 -3.032 1.00 89.12 218 SER A C 1
ATOM 1618 O O . SER A 1 218 ? 20.175 3.139 -2.626 1.00 89.12 218 SER A O 1
ATOM 1620 N N . GLU A 1 219 ? 21.578 1.388 -2.443 1.00 87.38 219 GLU A N 1
ATOM 1621 C CA . GLU A 1 219 ? 21.050 0.862 -1.193 1.00 87.38 219 GLU A CA 1
ATOM 1622 C C . GLU A 1 219 ? 22.213 0.449 -0.295 1.00 87.38 219 GLU A C 1
ATOM 1624 O O . GLU A 1 219 ? 23.182 -0.142 -0.764 1.00 87.38 219 GLU A O 1
ATOM 1629 N N . ASP A 1 220 ? 22.094 0.751 0.996 1.00 92.19 220 ASP A N 1
ATOM 1630 C CA . ASP A 1 220 ? 22.893 0.123 2.045 1.00 92.19 220 ASP A CA 1
ATOM 1631 C C . ASP A 1 220 ? 22.013 -0.950 2.710 1.00 92.19 220 ASP A C 1
ATOM 1633 O O . ASP A 1 220 ? 21.076 -0.595 3.440 1.00 92.19 220 ASP A O 1
ATOM 1637 N N . PRO A 1 221 ? 22.285 -2.250 2.483 1.00 90.56 221 PRO A N 1
ATOM 1638 C CA . PRO A 1 221 ? 21.475 -3.334 3.028 1.00 90.56 221 PRO A CA 1
ATOM 1639 C C . PRO A 1 221 ? 21.386 -3.326 4.557 1.00 90.56 221 PRO A C 1
ATOM 1641 O O . PRO A 1 221 ? 20.326 -3.632 5.106 1.00 90.56 221 PRO A O 1
ATOM 1644 N N . ARG A 1 222 ? 22.456 -2.927 5.263 1.00 92.88 222 ARG A N 1
ATOM 1645 C CA . ARG A 1 222 ? 22.472 -2.870 6.734 1.00 92.88 222 ARG A CA 1
ATOM 1646 C C . ARG A 1 222 ? 21.561 -1.756 7.229 1.00 92.88 222 ARG A C 1
ATOM 1648 O O . ARG A 1 222 ? 20.768 -1.961 8.148 1.00 92.88 222 ARG A O 1
ATOM 1655 N N . LYS A 1 223 ? 21.622 -0.584 6.593 1.00 93.19 223 LYS A N 1
ATOM 1656 C CA . LYS A 1 223 ? 20.705 0.524 6.888 1.00 93.19 223 LYS A CA 1
ATOM 1657 C C . LYS A 1 223 ? 19.258 0.146 6.580 1.00 93.19 223 LYS A C 1
ATOM 1659 O O . LYS A 1 223 ? 18.382 0.394 7.407 1.00 93.19 223 LYS A O 1
ATOM 1664 N N . SER A 1 224 ? 19.003 -0.472 5.429 1.00 93.44 224 SER A N 1
ATOM 1665 C CA . SER A 1 224 ? 17.667 -0.935 5.048 1.00 93.44 224 SER A CA 1
ATOM 1666 C C . SER A 1 224 ? 17.102 -1.953 6.037 1.00 93.44 224 SER A C 1
ATOM 1668 O O . SER A 1 224 ? 15.927 -1.854 6.388 1.00 93.44 224 SER A O 1
ATOM 1670 N N . ALA A 1 225 ? 17.922 -2.893 6.520 1.00 93.50 225 ALA A N 1
ATOM 1671 C CA . ALA A 1 225 ? 17.528 -3.857 7.544 1.00 93.50 225 ALA A CA 1
ATOM 1672 C C . ALA A 1 225 ? 17.157 -3.163 8.864 1.00 93.50 225 ALA A C 1
ATOM 1674 O O . ALA A 1 225 ? 16.047 -3.358 9.351 1.00 93.50 225 ALA A O 1
ATOM 1675 N N . ARG A 1 226 ? 18.012 -2.265 9.376 1.00 96.19 226 ARG A N 1
ATOM 1676 C CA . ARG A 1 226 ? 17.752 -1.507 10.618 1.00 96.19 226 ARG A CA 1
ATOM 1677 C C . ARG A 1 226 ? 16.481 -0.660 10.546 1.00 96.19 226 ARG A C 1
ATOM 1679 O O . ARG A 1 226 ? 15.688 -0.636 11.483 1.00 96.19 226 ARG A O 1
ATOM 1686 N N . VAL A 1 227 ? 16.268 0.045 9.429 1.00 96.25 227 VAL A N 1
ATOM 1687 C CA . VAL A 1 227 ? 15.052 0.853 9.224 1.00 96.25 227 VAL A CA 1
ATOM 1688 C C . VAL A 1 227 ? 13.813 -0.038 9.221 1.00 96.25 227 VAL A C 1
ATOM 1690 O O . VAL A 1 227 ? 12.807 0.324 9.828 1.00 96.25 227 VAL A O 1
ATOM 1693 N N . ARG A 1 228 ? 13.885 -1.200 8.564 1.00 95.88 228 ARG A N 1
ATOM 1694 C CA . ARG A 1 228 ? 12.785 -2.165 8.502 1.00 95.88 228 ARG A CA 1
ATOM 1695 C C . ARG A 1 228 ? 12.472 -2.741 9.878 1.00 95.88 228 ARG A C 1
ATOM 1697 O O . ARG A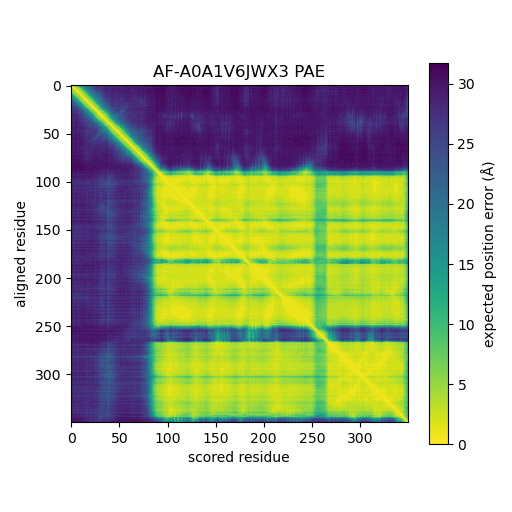 1 228 ? 11.318 -2.713 10.279 1.00 95.88 228 ARG A O 1
ATOM 1704 N N . GLU A 1 229 ? 13.479 -3.186 10.619 1.00 96.94 229 GLU A N 1
ATOM 1705 C CA . GLU A 1 229 ? 13.325 -3.722 11.974 1.00 96.94 229 GLU A CA 1
ATOM 1706 C C . GLU A 1 229 ? 12.652 -2.707 12.907 1.00 96.94 229 GLU A C 1
ATOM 1708 O O . GLU A 1 229 ? 11.606 -2.991 13.490 1.00 96.94 229 GLU A O 1
ATOM 1713 N N . ALA A 1 230 ? 13.159 -1.470 12.947 1.00 97.94 230 ALA A N 1
ATOM 1714 C CA . ALA A 1 230 ? 12.555 -0.400 13.737 1.00 97.94 230 ALA A CA 1
ATOM 1715 C C . ALA A 1 230 ? 11.100 -0.105 13.323 1.00 97.94 230 ALA A C 1
ATOM 1717 O O . ALA A 1 230 ? 10.268 0.265 14.157 1.00 97.94 230 ALA A O 1
ATOM 1718 N N . ALA A 1 231 ? 10.776 -0.247 12.036 1.00 97.38 231 ALA A N 1
ATOM 1719 C CA . ALA A 1 231 ? 9.422 -0.075 11.530 1.00 97.38 231 ALA A CA 1
ATOM 1720 C C . ALA A 1 231 ? 8.490 -1.218 11.961 1.00 97.38 231 ALA A C 1
ATOM 1722 O O . ALA A 1 231 ? 7.351 -0.943 12.336 1.00 97.38 231 ALA A O 1
ATOM 1723 N N . LEU A 1 232 ? 8.970 -2.465 11.966 1.00 97.81 232 LEU A N 1
ATOM 1724 C CA . LEU A 1 232 ? 8.214 -3.631 12.433 1.00 97.81 232 LEU A CA 1
ATOM 1725 C C . LEU A 1 232 ? 7.951 -3.571 13.942 1.00 97.81 232 LEU A C 1
ATOM 1727 O O . LEU A 1 232 ? 6.824 -3.817 14.364 1.00 97.81 232 LEU A O 1
ATOM 1731 N N . THR A 1 233 ? 8.928 -3.142 14.744 1.00 98.44 233 THR A N 1
ATOM 1732 C CA . THR A 1 233 ? 8.731 -2.899 16.185 1.00 98.44 233 THR A CA 1
ATOM 1733 C C . THR A 1 233 ? 7.662 -1.832 16.436 1.00 98.44 233 THR A C 1
ATOM 1735 O O . THR A 1 233 ? 6.799 -1.998 17.295 1.00 98.44 233 THR A O 1
ATOM 1738 N N . LYS A 1 234 ? 7.656 -0.748 15.647 1.00 98.56 234 LYS A N 1
ATOM 1739 C CA . LYS A 1 234 ? 6.608 0.287 15.726 1.00 98.56 234 LYS A CA 1
ATOM 1740 C C . LYS A 1 234 ? 5.237 -0.224 15.289 1.00 98.56 234 LYS A C 1
ATOM 1742 O O . LYS A 1 234 ? 4.241 0.187 15.875 1.00 98.56 234 LYS A O 1
ATOM 1747 N N . ALA A 1 235 ? 5.182 -1.078 14.268 1.00 98.44 235 ALA A N 1
ATOM 1748 C CA . ALA A 1 235 ? 3.941 -1.679 13.794 1.00 98.44 235 ALA A CA 1
ATOM 1749 C C . ALA A 1 235 ? 3.320 -2.577 14.877 1.00 98.44 235 ALA A C 1
ATOM 1751 O O . ALA A 1 235 ? 2.153 -2.389 15.208 1.00 98.44 235 ALA A O 1
ATOM 1752 N N . ALA A 1 236 ? 4.121 -3.448 15.500 1.00 98.44 236 ALA A N 1
ATOM 1753 C CA . ALA A 1 236 ? 3.696 -4.278 16.628 1.00 98.44 236 ALA A CA 1
ATOM 1754 C C . ALA A 1 236 ? 3.191 -3.429 17.801 1.00 98.44 236 ALA A C 1
ATOM 1756 O O . ALA A 1 236 ? 2.035 -3.533 18.187 1.00 98.44 236 ALA A O 1
ATOM 1757 N N . SER A 1 237 ? 3.997 -2.468 18.268 1.00 98.50 237 SER A N 1
ATOM 1758 C CA . SER A 1 237 ? 3.595 -1.571 19.360 1.00 98.50 237 SER A CA 1
ATOM 1759 C C . SER A 1 237 ? 2.288 -0.822 19.068 1.00 98.50 237 SER A C 1
ATOM 1761 O O . SER A 1 237 ? 1.491 -0.567 19.970 1.00 98.50 237 SER A O 1
ATOM 1763 N N . PHE A 1 238 ? 2.033 -0.459 17.810 1.00 98.44 238 PHE A N 1
ATOM 1764 C CA . PHE A 1 238 ? 0.777 0.173 17.425 1.00 98.44 238 PHE A CA 1
ATOM 1765 C C . PHE A 1 238 ? -0.411 -0.787 17.444 1.00 98.44 238 PHE A C 1
ATOM 1767 O O . PHE A 1 238 ? -1.479 -0.366 17.881 1.00 98.44 238 PHE A O 1
ATOM 1774 N N . ALA A 1 239 ? -0.236 -2.050 17.047 1.00 98.31 239 ALA A N 1
ATOM 1775 C CA . ALA A 1 239 ? -1.263 -3.077 17.207 1.00 98.31 239 ALA A CA 1
ATOM 1776 C C . ALA A 1 239 ? -1.618 -3.286 18.692 1.00 98.31 239 ALA A C 1
ATOM 1778 O O . ALA A 1 239 ? -2.793 -3.163 19.042 1.00 98.31 239 ALA A O 1
ATOM 1779 N N . SER A 1 240 ? -0.632 -3.439 19.588 1.00 98.12 240 SER A N 1
ATOM 1780 C CA . SER A 1 240 ? -0.893 -3.572 21.033 1.00 98.12 240 SER A CA 1
ATOM 1781 C C . SER A 1 240 ? -1.617 -2.336 21.588 1.00 98.12 240 SER A C 1
ATOM 1783 O O . SER A 1 240 ? -2.627 -2.440 22.283 1.00 98.12 240 SER A O 1
ATOM 1785 N N . ARG A 1 241 ? -1.197 -1.126 21.193 1.00 97.88 241 ARG A N 1
ATOM 1786 C CA . ARG A 1 241 ? -1.883 0.112 21.604 1.00 97.88 241 ARG A CA 1
ATOM 1787 C C . ARG A 1 241 ? -3.301 0.233 21.047 1.00 97.88 241 ARG A C 1
ATOM 1789 O O . ARG A 1 241 ? -4.141 0.838 21.712 1.00 97.88 241 ARG A O 1
ATOM 1796 N N . ILE A 1 242 ? -3.570 -0.269 19.839 1.00 97.25 242 ILE A N 1
ATOM 1797 C CA . ILE A 1 242 ? -4.930 -0.341 19.290 1.00 97.25 242 ILE A CA 1
ATOM 1798 C C . ILE A 1 242 ? -5.775 -1.266 20.167 1.00 97.25 242 ILE A C 1
ATOM 1800 O O . ILE A 1 242 ? -6.843 -0.848 20.605 1.00 97.25 242 ILE A O 1
ATOM 1804 N N . ALA A 1 243 ? -5.286 -2.472 20.470 1.00 96.44 243 ALA A N 1
ATOM 1805 C CA . ALA A 1 243 ? -5.980 -3.446 21.316 1.00 96.44 243 ALA A CA 1
ATOM 1806 C C . ALA A 1 243 ? -6.303 -2.882 22.712 1.00 96.44 243 ALA A C 1
ATOM 1808 O O . ALA A 1 243 ? -7.384 -3.100 23.260 1.00 96.44 243 ALA A O 1
ATOM 1809 N N . GLU A 1 244 ? -5.400 -2.074 23.264 1.00 95.12 244 GLU A N 1
ATOM 1810 C CA . GLU A 1 244 ? -5.595 -1.394 24.545 1.00 95.12 244 GLU A CA 1
ATOM 1811 C C . GLU A 1 244 ? -6.526 -0.172 24.475 1.00 95.12 244 GLU A C 1
ATOM 1813 O O . GLU A 1 244 ? -6.896 0.360 25.520 1.00 95.12 244 GLU A O 1
ATOM 1818 N N . GLY A 1 245 ? -6.909 0.291 23.280 1.00 95.25 245 GLY A N 1
ATOM 1819 C CA . GLY A 1 245 ? -7.681 1.525 23.097 1.00 95.25 245 GLY A CA 1
ATOM 1820 C C . GLY A 1 245 ? -6.853 2.796 23.314 1.00 95.25 245 GLY A C 1
ATOM 1821 O O . GLY A 1 245 ? -7.402 3.882 23.414 1.00 95.25 245 GLY A O 1
ATOM 1822 N N . LYS A 1 246 ? -5.518 2.692 23.357 1.00 95.00 246 LYS A N 1
ATOM 1823 C CA . LYS A 1 246 ? -4.582 3.797 23.643 1.00 95.00 246 LYS A CA 1
ATOM 1824 C C . LYS A 1 246 ? -4.057 4.476 22.380 1.00 95.00 246 LYS A C 1
ATOM 1826 O O . LYS A 1 246 ? -2.933 4.993 22.351 1.00 95.00 246 LYS A O 1
ATOM 1831 N N . THR A 1 247 ? -4.822 4.459 21.296 1.00 95.19 247 THR A N 1
ATOM 1832 C CA . THR A 1 247 ? -4.462 5.171 20.064 1.00 95.19 247 THR A CA 1
ATOM 1833 C C . THR A 1 247 ? -5.414 6.315 19.803 1.00 95.19 247 THR A C 1
ATOM 1835 O O . THR A 1 247 ? -6.494 6.407 20.370 1.00 95.19 247 THR A O 1
ATOM 1838 N N . SER A 1 248 ? -4.964 7.252 18.978 1.00 91.56 248 SER A N 1
ATOM 1839 C CA . SER A 1 248 ? -5.846 8.282 18.467 1.00 91.56 248 SER A CA 1
ATOM 1840 C C . SER A 1 248 ? -5.506 8.546 17.018 1.00 91.56 248 SER A C 1
ATOM 1842 O O . SER A 1 248 ? -4.347 8.717 16.633 1.00 91.56 248 SER A O 1
ATOM 1844 N N . TRP A 1 249 ? -6.537 8.621 16.196 1.00 93.50 249 TRP A N 1
ATOM 1845 C CA . TRP A 1 249 ? -6.462 9.356 14.955 1.00 93.50 249 TRP A CA 1
ATOM 1846 C C . TRP A 1 249 ? -6.915 10.766 15.315 1.00 93.50 249 TRP A C 1
ATOM 1848 O O . TRP A 1 249 ? -8.060 10.949 15.721 1.00 93.50 249 TRP A O 1
ATOM 1858 N N . ARG A 1 250 ? -6.053 11.784 15.241 1.00 84.62 250 ARG A N 1
ATOM 1859 C CA . ARG A 1 250 ? -6.434 13.182 15.545 1.00 84.62 250 ARG A CA 1
ATOM 1860 C C . ARG A 1 250 ? -6.776 13.936 14.260 1.00 84.62 250 ARG A C 1
ATOM 1862 O O . ARG A 1 250 ? -6.144 13.700 13.232 1.00 84.62 250 ARG A O 1
ATOM 1869 N N . ARG A 1 251 ? -7.783 14.821 14.298 1.00 80.19 251 ARG A N 1
ATOM 1870 C CA . ARG A 1 251 ? -8.005 15.785 13.208 1.00 80.19 251 ARG A CA 1
ATOM 1871 C C . ARG A 1 251 ? -6.950 16.865 13.338 1.00 80.19 251 ARG A C 1
ATOM 1873 O O . ARG A 1 251 ? -6.810 17.455 14.408 1.00 80.19 251 ARG A O 1
ATOM 1880 N N . ILE A 1 252 ? -6.222 17.110 12.260 1.00 66.94 252 ILE A N 1
ATOM 1881 C CA . ILE A 1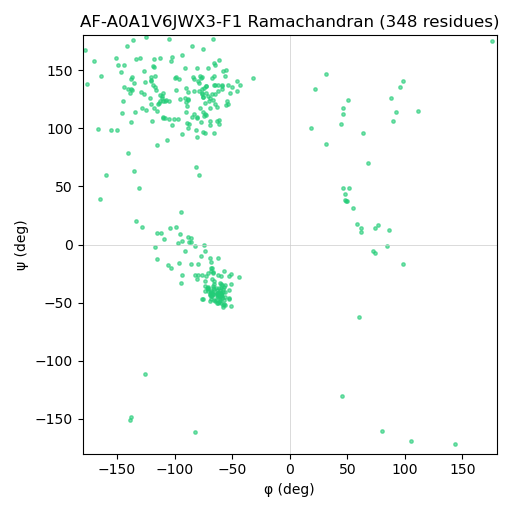 252 ? -5.361 18.281 12.159 1.00 66.94 252 ILE A CA 1
ATOM 1882 C C . ILE A 1 252 ? -6.291 19.411 11.719 1.00 66.94 252 ILE A C 1
ATOM 1884 O O . ILE A 1 252 ? -6.867 19.334 10.645 1.00 66.94 252 ILE A O 1
ATOM 1888 N N . ARG A 1 253 ? -6.527 20.403 12.580 1.00 53.25 253 ARG A N 1
ATOM 1889 C CA . ARG A 1 253 ? -7.358 21.571 12.250 1.00 53.25 253 ARG A CA 1
ATOM 1890 C C . ARG A 1 253 ? -6.456 22.673 11.683 1.00 53.25 253 ARG A C 1
ATOM 1892 O O . ARG A 1 253 ? -5.492 23.033 12.353 1.00 53.25 253 ARG A O 1
ATOM 1899 N N . GLY A 1 254 ? -6.757 23.201 10.491 1.00 52.78 254 GLY A N 1
ATOM 1900 C CA . GLY A 1 254 ? -6.111 24.402 9.933 1.00 52.78 254 GLY A CA 1
ATOM 1901 C C . GLY A 1 254 ? -5.869 24.385 8.414 1.00 52.78 254 GLY A C 1
ATOM 1902 O O . GLY A 1 254 ? -6.280 23.464 7.711 1.00 52.78 254 GLY A O 1
ATOM 1903 N N . LEU A 1 255 ? -5.124 25.391 7.933 1.00 44.75 255 LEU A N 1
ATOM 1904 C CA . LEU A 1 255 ? -4.701 25.641 6.539 1.00 44.75 255 LEU A CA 1
ATOM 1905 C C . LEU A 1 255 ? -4.176 24.422 5.723 1.00 44.75 255 LEU A C 1
ATOM 1907 O O . LEU A 1 255 ? -4.350 24.426 4.502 1.00 44.75 255 LEU A O 1
ATOM 1911 N N . PRO A 1 256 ? -3.586 23.357 6.320 1.00 53.47 256 PRO A N 1
ATOM 1912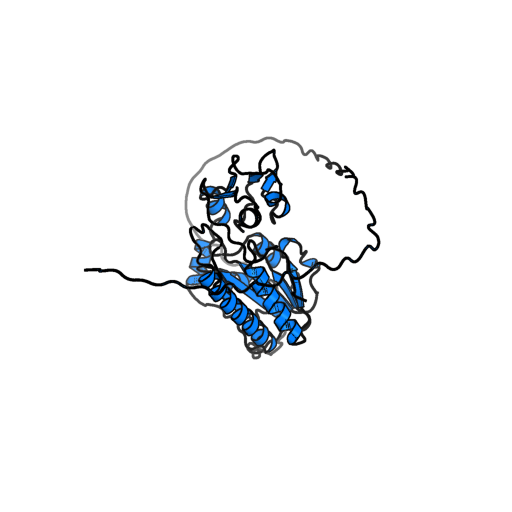 C CA . PRO A 1 256 ? -3.141 22.178 5.575 1.00 53.47 256 PRO A CA 1
ATOM 1913 C C . PRO A 1 256 ? -4.235 21.437 4.800 1.00 53.47 256 PRO A C 1
ATOM 1915 O O . PRO A 1 256 ? -3.909 20.824 3.789 1.00 53.47 256 PRO A O 1
ATOM 1918 N N . ASP A 1 257 ? -5.505 21.498 5.216 1.00 48.34 257 ASP A N 1
ATOM 1919 C CA . ASP A 1 257 ? -6.600 20.823 4.498 1.00 48.34 257 ASP A CA 1
ATOM 1920 C C . ASP A 1 257 ? -6.962 21.545 3.189 1.00 48.34 257 ASP A C 1
ATOM 1922 O O . ASP A 1 257 ? -7.217 20.896 2.176 1.00 48.34 257 ASP A O 1
ATOM 1926 N N . LEU A 1 258 ? -6.888 22.880 3.173 1.00 47.97 258 LEU A N 1
ATOM 1927 C CA . LEU A 1 258 ? -7.065 23.710 1.974 1.00 47.97 258 LEU A CA 1
ATOM 1928 C C . LEU A 1 258 ? -5.906 23.529 0.987 1.00 47.97 258 LEU A C 1
ATOM 1930 O O . LEU A 1 258 ? -6.138 23.367 -0.209 1.00 47.97 258 LEU A O 1
ATOM 1934 N N . VAL A 1 259 ? -4.667 23.466 1.485 1.00 52.00 259 VAL A N 1
ATOM 1935 C CA . VAL A 1 259 ? -3.477 23.179 0.662 1.00 52.00 259 VAL A CA 1
ATOM 1936 C C . VAL A 1 259 ? -3.492 21.733 0.161 1.00 52.00 259 VAL A C 1
ATOM 1938 O O . VAL A 1 259 ? -3.181 21.485 -0.998 1.00 52.00 259 VAL A O 1
ATOM 1941 N N . ALA A 1 260 ? -3.908 20.766 0.983 1.00 54.28 260 ALA A N 1
ATOM 1942 C CA . ALA A 1 260 ? -4.072 19.378 0.560 1.00 54.28 260 ALA A CA 1
ATOM 1943 C C . ALA A 1 260 ? -5.214 19.203 -0.449 1.00 54.28 260 ALA A C 1
ATOM 1945 O O . ALA A 1 260 ? -5.125 18.294 -1.270 1.00 54.28 260 ALA A O 1
ATOM 1946 N N . ALA A 1 261 ? -6.261 20.034 -0.399 1.00 51.09 261 ALA A N 1
ATOM 1947 C CA . ALA A 1 261 ? -7.322 20.092 -1.403 1.00 51.09 261 ALA A CA 1
ATOM 1948 C C . ALA A 1 261 ? -6.846 20.757 -2.708 1.00 51.09 261 ALA A C 1
ATOM 1950 O O . ALA A 1 261 ? -7.139 20.243 -3.778 1.00 51.09 261 ALA A O 1
ATOM 1951 N N . HIS A 1 262 ? -6.038 21.821 -2.638 1.00 49.38 262 HIS A N 1
ATOM 1952 C CA . HIS A 1 262 ? -5.444 22.475 -3.816 1.00 49.38 262 HIS A CA 1
ATOM 1953 C C . HIS A 1 262 ? -4.349 21.637 -4.499 1.00 49.38 262 HIS A C 1
ATOM 1955 O O . HIS A 1 262 ? -4.270 21.592 -5.722 1.00 49.38 262 HIS A O 1
ATOM 1961 N N . LEU A 1 263 ? -3.534 20.907 -3.731 1.00 49.03 263 LEU A N 1
ATOM 1962 C CA . LEU A 1 263 ? -2.587 19.914 -4.260 1.00 49.03 263 LEU A CA 1
ATOM 1963 C C . LEU A 1 263 ? -3.288 18.631 -4.744 1.00 49.03 263 LEU A C 1
ATOM 1965 O O . LEU A 1 263 ? -2.628 17.738 -5.270 1.00 49.03 263 LEU A O 1
ATOM 1969 N N . ALA A 1 264 ? -4.605 18.508 -4.538 1.00 50.03 264 ALA A N 1
ATOM 1970 C CA . ALA A 1 264 ? -5.412 17.395 -5.031 1.00 50.03 264 ALA A CA 1
ATOM 1971 C C . ALA A 1 264 ? -5.916 17.583 -6.469 1.00 50.03 264 ALA A C 1
ATOM 1973 O O . ALA A 1 264 ? -6.707 16.746 -6.905 1.00 50.03 264 ALA A O 1
ATOM 1974 N N . ASN A 1 265 ? -5.503 18.640 -7.180 1.00 44.69 265 ASN A N 1
ATOM 1975 C CA . ASN A 1 265 ? -5.824 18.790 -8.598 1.00 44.69 265 ASN A CA 1
ATOM 1976 C C . ASN A 1 265 ? -5.289 17.595 -9.412 1.00 44.69 265 ASN A C 1
ATOM 1978 O O . ASN A 1 265 ? -4.196 17.090 -9.154 1.00 44.69 265 ASN A O 1
ATOM 1982 N N . ASP A 1 266 ? -6.140 17.138 -10.332 1.00 55.69 266 ASP A N 1
ATOM 1983 C CA . ASP A 1 266 ? -6.030 16.084 -11.346 1.00 55.69 266 ASP A CA 1
ATOM 1984 C C . ASP A 1 266 ? -4.918 15.037 -11.168 1.00 55.69 266 ASP A C 1
ATOM 1986 O O . ASP A 1 266 ? -3.752 15.232 -11.497 1.00 55.69 266 ASP A O 1
ATOM 1990 N N . ASN A 1 267 ? -5.341 13.873 -10.656 1.00 73.50 267 ASN A N 1
ATOM 1991 C CA . ASN A 1 267 ? -4.665 12.573 -10.702 1.00 73.50 267 ASN A CA 1
ATOM 1992 C C . ASN A 1 267 ? -3.116 12.638 -10.706 1.00 73.50 267 ASN A C 1
ATOM 1994 O O . ASN A 1 267 ? -2.505 12.520 -11.771 1.00 73.50 267 ASN A O 1
ATOM 1998 N N . PRO A 1 268 ? -2.432 12.707 -9.543 1.00 85.88 268 PRO A N 1
ATOM 1999 C CA . PRO A 1 268 ? -0.967 12.808 -9.494 1.00 85.88 268 PRO A CA 1
ATOM 2000 C C . PRO A 1 268 ? -0.255 11.651 -10.212 1.00 85.88 268 PRO A C 1
ATOM 2002 O O . PRO A 1 268 ? 0.878 11.793 -10.668 1.00 85.88 268 PRO A O 1
ATOM 2005 N N . PHE A 1 269 ? -0.920 10.505 -10.369 1.00 89.94 269 PHE A N 1
ATOM 2006 C CA . PHE A 1 269 ? -0.382 9.375 -11.118 1.00 89.94 269 PHE A CA 1
ATOM 2007 C C . PHE A 1 269 ? -0.382 9.617 -12.631 1.00 89.94 269 PHE A C 1
ATOM 2009 O O . PHE A 1 269 ? 0.475 9.073 -13.317 1.00 89.94 269 PHE A O 1
ATOM 2016 N N . GLU A 1 270 ? -1.278 10.446 -13.164 1.00 89.88 270 GLU A N 1
ATOM 2017 C CA . GLU A 1 270 ? -1.243 10.877 -14.566 1.00 89.88 270 GLU A CA 1
ATOM 2018 C C . GLU A 1 270 ? -0.020 11.730 -14.860 1.00 89.88 270 GLU A C 1
ATOM 2020 O O . GLU A 1 270 ? 0.736 11.435 -15.790 1.00 89.88 270 GLU A O 1
ATOM 2025 N N . TRP A 1 271 ? 0.241 12.717 -14.003 1.00 89.56 271 TRP A N 1
ATOM 2026 C CA . TRP A 1 271 ? 1.474 13.489 -14.070 1.00 89.56 271 TRP A CA 1
ATOM 2027 C C . TRP A 1 271 ? 2.705 12.576 -13.977 1.00 89.56 271 TRP A C 1
ATOM 2029 O O . TRP A 1 271 ? 3.619 12.686 -14.796 1.00 89.56 271 TRP A O 1
ATOM 2039 N N . MET A 1 272 ? 2.706 11.610 -13.048 1.00 91.50 272 MET A N 1
ATOM 2040 C CA . MET A 1 272 ? 3.791 10.629 -12.929 1.00 91.50 272 MET A CA 1
ATOM 2041 C C . MET A 1 272 ? 3.962 9.798 -14.210 1.00 91.50 272 MET A C 1
ATOM 2043 O O . MET A 1 272 ? 5.096 9.603 -14.637 1.00 91.50 272 MET A O 1
ATOM 2047 N N . ARG A 1 273 ? 2.873 9.346 -14.856 1.00 93.56 273 ARG A N 1
ATOM 2048 C CA . ARG A 1 273 ? 2.914 8.581 -16.123 1.00 93.56 273 ARG A CA 1
ATOM 2049 C C . ARG A 1 273 ? 3.575 9.382 -17.236 1.00 93.56 273 ARG A C 1
ATOM 2051 O O . ARG A 1 273 ? 4.432 8.851 -17.933 1.00 93.56 273 ARG A O 1
ATOM 2058 N N . ARG A 1 274 ? 3.227 10.666 -17.350 1.00 91.81 274 ARG A N 1
ATOM 2059 C CA . ARG A 1 274 ? 3.818 11.583 -18.334 1.00 91.81 274 ARG A CA 1
ATOM 2060 C C . ARG A 1 274 ? 5.286 11.886 -18.033 1.00 91.81 274 ARG A C 1
ATOM 2062 O O . ARG A 1 274 ? 6.103 11.937 -18.944 1.00 91.81 274 ARG A O 1
ATOM 2069 N N . ARG A 1 275 ? 5.633 12.089 -16.759 1.00 92.06 275 ARG A N 1
ATOM 2070 C CA . ARG A 1 275 ? 6.982 12.495 -16.335 1.00 92.06 275 ARG A CA 1
ATOM 2071 C C . ARG A 1 275 ? 7.979 11.338 -16.264 1.00 92.06 275 ARG A C 1
ATOM 2073 O O . ARG A 1 275 ? 9.185 11.559 -16.412 1.00 92.06 275 ARG A O 1
ATOM 2080 N N . PHE A 1 276 ? 7.486 10.140 -15.978 1.00 94.25 276 PHE A N 1
ATOM 2081 C CA . PHE A 1 276 ? 8.270 8.939 -15.728 1.00 94.25 276 PHE A CA 1
ATOM 2082 C C . PHE A 1 276 ? 7.675 7.730 -16.464 1.00 94.25 276 PHE A C 1
ATOM 2084 O O . PHE A 1 276 ? 7.250 6.769 -15.818 1.00 94.25 276 PHE A O 1
ATOM 2091 N N . PRO A 1 277 ? 7.636 7.746 -17.808 1.00 95.50 277 PRO A N 1
ATOM 2092 C CA . PRO A 1 277 ? 7.092 6.628 -18.565 1.00 95.50 277 PRO A CA 1
ATOM 2093 C C . PRO A 1 277 ? 7.866 5.345 -18.252 1.00 95.50 277 PRO A C 1
ATOM 2095 O O . PRO A 1 277 ? 9.104 5.331 -18.219 1.00 95.50 277 PRO A O 1
ATOM 2098 N N . LEU A 1 278 ? 7.131 4.263 -18.001 1.00 97.06 278 LEU A N 1
ATOM 2099 C CA . LEU A 1 278 ? 7.723 2.940 -17.859 1.00 97.06 278 LEU A CA 1
ATOM 2100 C C . LEU A 1 278 ? 8.033 2.369 -19.239 1.00 97.06 278 LEU A C 1
ATOM 2102 O O . LEU A 1 278 ? 7.256 2.505 -20.178 1.00 97.06 278 LEU A O 1
ATOM 2106 N N . SER A 1 279 ? 9.185 1.727 -19.340 1.00 97.19 279 SER A N 1
ATOM 2107 C CA . SER A 1 279 ? 9.649 1.031 -20.539 1.00 97.19 279 SER A CA 1
ATOM 2108 C C . SER A 1 279 ? 10.361 -0.254 -20.133 1.00 97.19 279 SER A C 1
ATOM 2110 O O . SER A 1 279 ? 10.602 -0.506 -18.948 1.00 97.19 279 SER A O 1
ATOM 2112 N N . VAL A 1 280 ? 10.673 -1.089 -21.113 1.00 98.06 280 VAL A N 1
ATOM 2113 C CA . VAL A 1 280 ? 11.441 -2.317 -20.927 1.00 98.06 280 VAL A CA 1
ATOM 2114 C C . VAL A 1 280 ? 12.700 -2.242 -21.777 1.00 98.06 280 VAL A C 1
ATOM 2116 O O . VAL A 1 280 ? 12.671 -1.716 -22.884 1.00 98.06 280 VAL A O 1
ATOM 2119 N N . ASP A 1 281 ? 13.806 -2.740 -21.242 1.00 98.12 281 ASP A N 1
ATOM 2120 C CA . ASP A 1 281 ? 15.039 -2.926 -21.995 1.00 98.12 281 ASP A CA 1
ATOM 2121 C C . ASP A 1 281 ? 14.990 -4.272 -22.736 1.00 98.12 281 ASP A C 1
ATOM 2123 O O . ASP A 1 281 ? 15.038 -5.323 -22.083 1.00 98.12 281 ASP A O 1
ATOM 2127 N N . PRO A 1 282 ? 14.866 -4.263 -24.075 1.00 97.69 282 PRO A N 1
ATOM 2128 C CA . PRO A 1 282 ? 14.716 -5.484 -24.857 1.00 97.69 282 PRO A CA 1
ATOM 2129 C C . PRO A 1 282 ? 15.978 -6.352 -24.854 1.00 97.69 282 PRO A C 1
ATOM 2131 O O . PRO A 1 282 ? 15.863 -7.555 -25.062 1.00 97.69 282 PRO A O 1
ATOM 2134 N N . SER A 1 283 ? 17.158 -5.778 -24.588 1.00 97.94 283 SER A N 1
ATOM 2135 C CA . SER A 1 283 ? 18.432 -6.510 -24.623 1.00 97.94 283 SER A CA 1
ATOM 2136 C C . SER A 1 283 ? 18.595 -7.493 -23.462 1.00 97.94 283 SER A C 1
ATOM 2138 O O . SER A 1 283 ? 19.313 -8.480 -23.582 1.00 97.94 283 SER A O 1
ATOM 2140 N N . VAL A 1 284 ? 17.904 -7.244 -22.345 1.00 98.12 284 VAL A N 1
ATOM 2141 C CA . VAL A 1 284 ? 17.964 -8.087 -21.141 1.00 98.12 284 VAL A CA 1
ATOM 2142 C C . VAL A 1 28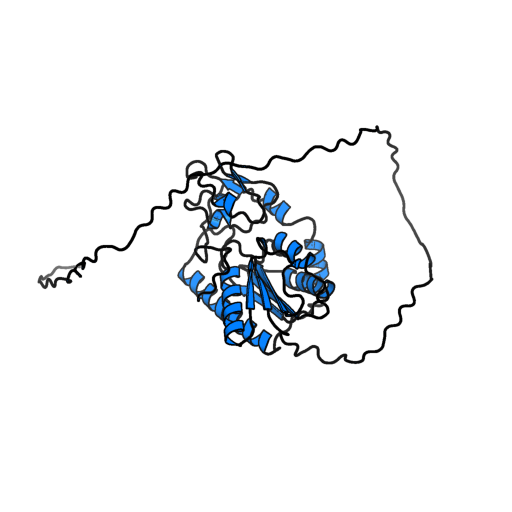4 ? 16.633 -8.759 -20.814 1.00 98.12 284 VAL A C 1
ATOM 2144 O O . VAL A 1 284 ? 16.585 -9.632 -19.953 1.00 98.12 284 VAL A O 1
ATOM 2147 N N . CYS A 1 285 ? 15.527 -8.355 -21.447 1.00 98.25 285 CYS A N 1
ATOM 2148 C CA . CYS A 1 285 ? 14.213 -8.913 -21.149 1.00 98.25 285 CYS A CA 1
ATOM 2149 C C . CYS A 1 285 ? 14.088 -10.362 -21.637 1.00 98.25 285 CYS A C 1
ATOM 2151 O O . CYS A 1 285 ? 14.181 -10.649 -22.827 1.00 98.25 285 CYS A O 1
ATOM 2153 N N . THR A 1 286 ? 13.752 -11.268 -20.720 1.00 98.25 286 THR A N 1
ATOM 2154 C CA . THR A 1 286 ? 13.538 -12.692 -21.020 1.00 98.25 286 THR A CA 1
ATOM 2155 C C . THR A 1 286 ? 12.124 -13.023 -21.498 1.00 98.25 286 THR A C 1
ATOM 2157 O O . THR A 1 286 ? 11.813 -14.190 -21.693 1.00 98.25 286 THR A O 1
ATOM 2160 N N . ARG A 1 287 ? 11.237 -12.025 -21.637 1.00 98.31 287 ARG A N 1
ATOM 2161 C CA . ARG 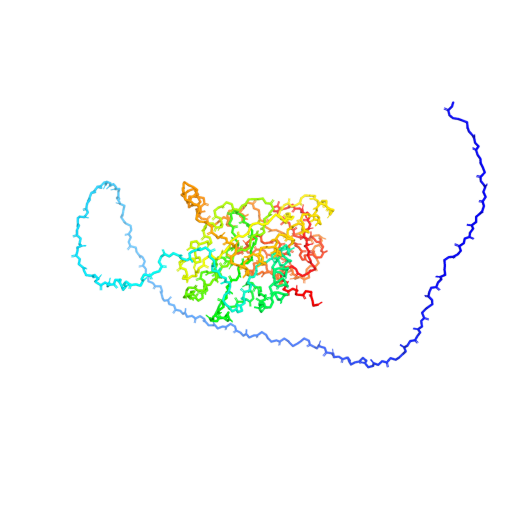A 1 287 ? 9.824 -12.200 -22.046 1.00 98.31 287 ARG A CA 1
ATOM 2162 C C . ARG A 1 287 ? 8.990 -13.117 -21.135 1.00 98.31 287 ARG A C 1
ATOM 2164 O O . ARG A 1 287 ? 7.887 -13.505 -21.491 1.00 98.31 287 ARG A O 1
ATOM 2171 N N . CYS A 1 288 ? 9.456 -13.384 -19.913 1.00 98.12 288 CYS A N 1
ATOM 2172 C CA . CYS A 1 288 ? 8.819 -14.312 -18.966 1.00 98.12 288 CYS A CA 1
ATOM 2173 C C . CYS A 1 288 ? 7.399 -13.940 -18.493 1.00 98.12 288 CYS A C 1
ATOM 2175 O O . CYS A 1 288 ? 6.761 -14.734 -17.814 1.00 98.12 288 CYS A O 1
ATOM 2177 N N . GLY A 1 289 ? 6.907 -12.724 -18.752 1.00 97.81 289 GLY A N 1
ATOM 2178 C CA . GLY A 1 289 ? 5.535 -12.328 -18.402 1.00 97.81 289 GLY A CA 1
ATOM 2179 C C . GLY A 1 289 ? 5.249 -12.061 -16.915 1.00 97.81 289 GLY A C 1
ATOM 2180 O O . GLY A 1 289 ? 4.201 -11.499 -16.610 1.00 97.81 289 GLY A O 1
ATOM 2181 N N . ILE A 1 290 ? 6.176 -12.338 -15.989 1.00 97.69 290 ILE A N 1
ATOM 2182 C CA . ILE A 1 290 ? 5.987 -12.164 -14.527 1.00 97.69 290 ILE A CA 1
ATOM 2183 C C . ILE A 1 290 ? 5.508 -10.745 -14.158 1.00 97.69 290 ILE A C 1
ATOM 2185 O O . ILE A 1 290 ? 4.652 -10.553 -13.295 1.00 97.69 290 ILE A O 1
ATOM 2189 N N . CYS A 1 291 ? 6.033 -9.721 -14.837 1.00 97.75 291 CYS A N 1
ATOM 2190 C CA . CYS A 1 291 ? 5.625 -8.332 -14.614 1.00 97.75 291 CYS A CA 1
ATOM 2191 C C . CYS A 1 291 ? 4.168 -8.036 -15.014 1.00 97.75 291 CYS A C 1
ATOM 2193 O O . CYS A 1 291 ? 3.547 -7.174 -14.391 1.00 97.75 291 CYS A O 1
ATOM 2195 N N . ALA A 1 292 ? 3.641 -8.736 -16.024 1.00 98.06 292 ALA A N 1
ATOM 2196 C CA . ALA A 1 292 ? 2.240 -8.680 -16.425 1.00 98.06 292 ALA A CA 1
ATOM 2197 C C . ALA A 1 292 ? 1.365 -9.463 -15.448 1.00 98.06 292 ALA A C 1
ATOM 2199 O O . ALA A 1 292 ? 0.390 -8.908 -14.947 1.00 98.06 292 ALA A O 1
ATOM 2200 N N . LEU A 1 293 ? 1.786 -10.687 -15.110 1.00 96.75 293 LEU A N 1
ATOM 2201 C CA . LEU A 1 293 ? 1.084 -11.585 -14.193 1.00 96.75 293 LEU A CA 1
ATOM 2202 C C . LEU A 1 293 ? 0.765 -10.918 -12.851 1.00 96.75 293 LEU A C 1
ATOM 2204 O O . LEU A 1 293 ? -0.362 -10.982 -12.381 1.00 96.75 293 LEU A O 1
ATOM 2208 N N . HIS A 1 294 ? 1.739 -10.230 -12.254 1.00 95.81 294 HIS A N 1
ATOM 2209 C CA . HIS A 1 294 ? 1.560 -9.631 -10.932 1.00 95.81 294 HIS A CA 1
ATOM 2210 C C . HIS A 1 294 ? 1.133 -8.161 -10.965 1.00 95.81 294 HIS A C 1
ATOM 2212 O O . HIS A 1 294 ? 1.157 -7.507 -9.927 1.00 95.81 294 HIS A O 1
ATOM 2218 N N . CYS A 1 295 ? 0.775 -7.585 -12.117 1.00 97.44 295 CYS A N 1
ATOM 2219 C CA . CYS A 1 295 ? 0.380 -6.179 -12.169 1.00 97.44 295 CYS A CA 1
ATOM 2220 C C . CYS A 1 295 ? -1.011 -5.967 -11.532 1.00 97.44 295 CYS A C 1
ATOM 2222 O O . CYS A 1 295 ? -2.009 -6.327 -12.154 1.00 97.44 295 CYS A O 1
ATOM 2224 N N . PRO A 1 296 ? -1.130 -5.283 -10.373 1.00 96.38 296 PRO A N 1
ATOM 2225 C CA . PRO A 1 296 ? -2.404 -5.192 -9.644 1.00 96.38 296 PRO A CA 1
ATOM 2226 C C . PRO A 1 296 ? -3.474 -4.367 -10.374 1.00 96.38 296 PRO A C 1
ATOM 2228 O O . PRO A 1 296 ? -4.647 -4.410 -10.027 1.00 96.38 296 PRO A O 1
ATOM 2231 N N . THR A 1 297 ? -3.086 -3.581 -11.381 1.00 95.69 297 THR A N 1
ATOM 2232 C CA . THR A 1 297 ? -4.007 -2.756 -12.180 1.00 95.69 297 THR A CA 1
ATOM 2233 C C . THR A 1 297 ? -4.137 -3.240 -13.623 1.00 95.69 297 THR A C 1
ATOM 2235 O O . THR A 1 297 ? -4.696 -2.535 -14.473 1.00 95.69 297 THR A O 1
ATOM 2238 N N . SER A 1 298 ? -3.596 -4.431 -13.924 1.00 96.56 298 SER A N 1
ATOM 2239 C CA . SER A 1 298 ? -3.546 -4.992 -15.279 1.00 96.56 298 SER A CA 1
ATOM 2240 C C . SER A 1 298 ? -3.004 -3.985 -16.305 1.00 96.56 298 SER A C 1
ATOM 2242 O O . SER A 1 298 ? -3.523 -3.853 -17.415 1.00 96.56 298 SER A O 1
ATOM 2244 N N . ASN A 1 299 ? -2.015 -3.180 -15.901 1.00 97.25 299 ASN A N 1
ATOM 2245 C CA . ASN A 1 299 ? -1.425 -2.135 -16.737 1.00 97.25 299 ASN A CA 1
ATOM 2246 C C . ASN A 1 299 ? -0.363 -2.674 -17.698 1.00 97.25 299 ASN A C 1
ATOM 2248 O O . ASN A 1 299 ? -0.089 -2.050 -18.720 1.00 97.25 299 ASN A O 1
ATOM 2252 N N . VAL A 1 300 ? 0.274 -3.785 -17.338 1.00 98.06 300 VAL A N 1
ATOM 2253 C CA . VAL A 1 300 ? 1.316 -4.411 -18.147 1.00 98.06 300 VAL A CA 1
ATOM 2254 C C . VAL A 1 300 ? 0.675 -5.504 -18.992 1.00 98.06 300 VAL A C 1
ATOM 2256 O O . VAL A 1 300 ? -0.003 -6.375 -18.451 1.00 98.06 300 VAL A O 1
ATOM 2259 N N . ARG A 1 301 ? 0.870 -5.448 -20.310 1.00 97.62 301 ARG A N 1
ATOM 2260 C CA . ARG A 1 301 ? 0.373 -6.447 -21.268 1.00 97.62 301 ARG A CA 1
ATOM 2261 C C . ARG A 1 301 ? 1.530 -6.972 -22.102 1.00 97.62 301 ARG A C 1
ATOM 2263 O O . ARG A 1 301 ? 2.405 -6.199 -22.479 1.00 97.62 301 ARG A O 1
ATOM 2270 N N . MET A 1 302 ? 1.538 -8.269 -22.377 1.00 97.69 302 MET A N 1
ATOM 2271 C CA . MET A 1 302 ? 2.585 -8.898 -23.181 1.00 97.69 302 MET A CA 1
ATOM 2272 C C . MET A 1 302 ? 2.221 -8.835 -24.665 1.00 97.69 302 MET A C 1
ATOM 2274 O O . MET A 1 302 ? 1.155 -9.312 -25.031 1.00 97.69 302 MET A O 1
ATOM 2278 N N . ASN A 1 303 ? 3.112 -8.277 -25.490 1.00 92.44 303 ASN A N 1
ATOM 2279 C CA . ASN A 1 303 ? 3.055 -8.287 -26.958 1.00 92.44 303 ASN A CA 1
ATOM 2280 C C . ASN A 1 303 ? 4.491 -8.488 -27.485 1.00 92.44 303 ASN A C 1
ATOM 2282 O O . ASN A 1 303 ? 5.166 -7.513 -27.809 1.00 92.44 303 ASN A O 1
ATOM 2286 N N . ASP A 1 304 ? 4.988 -9.731 -27.463 1.00 93.69 304 ASP A N 1
ATOM 2287 C CA . ASP A 1 304 ? 6.423 -10.105 -27.437 1.00 93.69 304 ASP A CA 1
ATOM 2288 C C . ASP A 1 304 ? 7.164 -9.552 -26.202 1.00 93.69 304 ASP A C 1
ATOM 2290 O O . ASP A 1 304 ? 7.581 -10.299 -25.315 1.00 93.69 304 ASP A O 1
ATOM 2294 N N . LEU A 1 305 ? 7.233 -8.228 -26.074 1.00 97.19 305 LEU A N 1
ATOM 2295 C CA . LEU A 1 305 ? 7.767 -7.519 -24.916 1.00 97.19 305 LEU A CA 1
ATOM 2296 C C . LEU A 1 305 ? 6.647 -6.952 -24.019 1.00 97.19 305 LEU A C 1
ATOM 2298 O O . LEU A 1 305 ? 5.520 -6.735 -24.475 1.00 97.19 305 LEU A O 1
ATOM 2302 N N . PRO A 1 306 ? 6.935 -6.681 -22.730 1.00 97.69 306 PRO A N 1
ATOM 2303 C CA . PRO A 1 306 ? 6.006 -5.980 -21.848 1.00 97.69 306 PRO A CA 1
ATOM 2304 C C . PRO A 1 306 ? 5.713 -4.548 -22.329 1.00 97.69 306 PRO A C 1
ATOM 2306 O O . PRO A 1 306 ? 6.603 -3.697 -22.354 1.00 97.69 306 PRO A O 1
ATOM 2309 N N . GLY A 1 307 ? 4.450 -4.267 -22.643 1.00 97.31 307 GLY A N 1
ATOM 2310 C CA . GLY A 1 307 ? 3.924 -2.926 -22.901 1.00 97.31 307 GLY A CA 1
ATOM 2311 C C . GLY A 1 307 ? 3.205 -2.348 -21.680 1.00 97.31 307 GLY A C 1
ATOM 2312 O O . GLY A 1 307 ? 2.535 -3.075 -20.944 1.00 97.31 307 GLY A O 1
ATOM 2313 N N . PHE A 1 308 ? 3.320 -1.034 -21.467 1.00 97.06 308 PHE A N 1
ATOM 2314 C CA . PHE A 1 308 ? 2.714 -0.322 -20.336 1.00 97.06 308 PHE A CA 1
ATOM 2315 C C . PHE A 1 308 ? 1.567 0.578 -20.803 1.00 97.06 308 PHE A C 1
ATOM 2317 O O . PHE A 1 308 ? 1.769 1.458 -21.633 1.00 97.06 308 PHE A O 1
ATOM 2324 N N . GLY A 1 309 ? 0.374 0.371 -20.244 1.00 95.50 309 GLY A N 1
ATOM 2325 C CA . GLY A 1 309 ? -0.793 1.224 -20.474 1.00 95.50 309 GLY A CA 1
ATOM 2326 C C . GLY A 1 309 ? -0.836 2.488 -19.605 1.00 95.50 309 GLY A C 1
ATOM 2327 O O . GLY A 1 309 ? 0.150 2.902 -18.989 1.00 95.50 309 GLY A O 1
ATOM 2328 N N . ASP A 1 310 ? -2.032 3.064 -19.511 1.00 93.88 310 ASP A N 1
ATOM 2329 C CA . ASP A 1 310 ? -2.368 4.324 -18.838 1.00 93.88 310 ASP A CA 1
ATOM 2330 C C . ASP A 1 310 ? -2.915 4.163 -17.402 1.00 93.88 310 ASP A C 1
ATOM 2332 O O . ASP A 1 310 ? -3.201 5.147 -16.722 1.00 93.88 310 ASP A O 1
ATOM 2336 N N . ARG A 1 311 ? -3.002 2.931 -16.893 1.00 94.31 311 ARG A N 1
ATOM 2337 C CA . ARG A 1 311 ? -3.460 2.582 -15.533 1.00 94.31 311 ARG A CA 1
ATOM 2338 C C . ARG A 1 311 ? -2.319 2.333 -14.546 1.00 94.31 311 ARG A C 1
ATOM 2340 O O . ARG A 1 311 ? -2.518 1.722 -13.494 1.00 94.31 311 ARG A O 1
ATOM 2347 N N . CYS A 1 312 ? -1.093 2.741 -14.873 1.00 96.12 312 CYS A N 1
ATOM 2348 C CA . CYS A 1 312 ? 0.027 2.578 -13.955 1.00 96.12 312 CYS A CA 1
ATOM 2349 C C . CYS A 1 312 ? -0.166 3.467 -12.720 1.00 96.12 312 CYS A C 1
ATOM 2351 O O . CYS A 1 312 ? -0.287 4.689 -12.834 1.00 96.12 312 CYS A O 1
ATOM 2353 N N . GLU A 1 313 ? -0.127 2.842 -11.545 1.00 95.19 313 GLU A N 1
ATOM 2354 C CA . GLU A 1 313 ? -0.171 3.516 -10.243 1.00 95.19 313 GLU A CA 1
ATOM 2355 C C . GLU A 1 313 ? 1.215 3.561 -9.570 1.00 95.19 313 GLU A C 1
ATOM 2357 O O . GLU A 1 313 ? 1.319 3.831 -8.385 1.00 95.19 313 GLU A O 1
ATOM 2362 N N . PHE A 1 314 ? 2.301 3.290 -10.305 1.00 95.44 314 PHE A N 1
ATOM 2363 C CA . PHE A 1 314 ? 3.683 3.403 -9.815 1.00 95.44 314 PHE A CA 1
ATOM 2364 C C . PHE A 1 314 ? 4.010 2.615 -8.530 1.00 95.44 314 PHE A C 1
ATOM 2366 O O . PHE A 1 314 ? 4.911 2.983 -7.782 1.00 95.44 314 PHE A O 1
ATOM 2373 N N . CYS A 1 315 ? 3.364 1.466 -8.311 1.00 95.50 315 CYS A N 1
ATOM 2374 C CA . CYS A 1 315 ? 3.655 0.607 -7.157 1.00 95.50 315 CYS A CA 1
ATOM 2375 C C . CYS A 1 315 ? 5.028 -0.083 -7.216 1.00 95.50 315 CYS A C 1
ATOM 2377 O O . CYS A 1 315 ? 5.469 -0.672 -6.234 1.00 95.50 315 CYS A O 1
ATOM 2379 N N . MET A 1 316 ? 5.693 -0.036 -8.374 1.00 96.38 316 MET A N 1
ATOM 2380 C CA . MET A 1 316 ? 7.002 -0.643 -8.647 1.00 96.38 316 MET A CA 1
ATOM 2381 C C . MET A 1 316 ? 7.049 -2.173 -8.519 1.00 96.38 316 MET A C 1
ATOM 2383 O O . MET A 1 316 ? 8.128 -2.756 -8.604 1.00 96.38 316 MET A O 1
ATOM 2387 N N . ARG A 1 317 ? 5.901 -2.859 -8.403 1.00 96.88 317 ARG A N 1
ATOM 2388 C CA . ARG A 1 317 ? 5.862 -4.329 -8.325 1.00 96.88 317 ARG A CA 1
ATOM 2389 C C . ARG A 1 317 ? 6.498 -4.988 -9.545 1.00 96.88 317 ARG A C 1
ATOM 2391 O O . ARG A 1 317 ? 7.341 -5.854 -9.374 1.00 96.88 317 ARG A O 1
ATOM 2398 N N . CYS A 1 318 ? 6.175 -4.524 -10.758 1.00 97.12 318 CYS A N 1
ATOM 2399 C CA . CYS A 1 318 ? 6.757 -5.037 -12.007 1.00 97.12 318 CYS A CA 1
ATOM 2400 C C . CYS A 1 318 ? 8.292 -4.967 -12.025 1.00 97.12 318 CYS A C 1
ATOM 2402 O O . CYS A 1 318 ? 8.944 -5.913 -12.460 1.00 97.12 318 CYS A O 1
ATOM 2404 N N . GLN A 1 319 ? 8.870 -3.872 -11.521 1.00 96.38 319 GLN A N 1
ATOM 2405 C CA . GLN A 1 319 ? 10.313 -3.742 -11.369 1.00 96.38 319 GLN A CA 1
ATOM 2406 C C . GLN A 1 319 ? 10.821 -4.695 -10.287 1.00 96.38 319 GLN A C 1
ATOM 2408 O O . GLN A 1 319 ? 11.782 -5.408 -10.534 1.00 96.38 319 GLN A O 1
ATOM 2413 N N . SER A 1 320 ? 10.167 -4.742 -9.124 1.00 95.88 320 SER A N 1
ATOM 2414 C CA . SER A 1 320 ? 10.565 -5.582 -7.990 1.00 95.88 320 SER A CA 1
ATOM 2415 C C . SER A 1 320 ? 10.618 -7.069 -8.344 1.00 95.88 320 SER A C 1
ATOM 2417 O O . SER A 1 320 ? 11.568 -7.737 -7.947 1.00 95.88 320 SER A O 1
ATOM 2419 N N . VAL A 1 321 ? 9.654 -7.577 -9.124 1.00 96.31 321 VAL A N 1
ATOM 2420 C CA . VAL A 1 321 ? 9.536 -9.006 -9.485 1.00 96.31 321 VAL A CA 1
ATOM 2421 C C . VAL A 1 321 ? 10.357 -9.430 -10.696 1.00 96.31 321 VAL A C 1
ATOM 2423 O O . VAL A 1 321 ? 10.559 -10.622 -10.900 1.00 96.31 321 VAL A O 1
ATOM 2426 N N . CYS A 1 322 ? 10.823 -8.486 -11.515 1.00 97.19 322 CYS A N 1
ATOM 2427 C CA . CYS A 1 322 ? 11.534 -8.820 -12.745 1.00 97.19 322 CYS A CA 1
ATOM 2428 C C . CYS A 1 322 ? 12.860 -9.542 -12.423 1.00 97.19 322 CYS A C 1
ATOM 2430 O O . CYS A 1 322 ? 13.711 -8.941 -11.772 1.00 97.19 322 CYS A O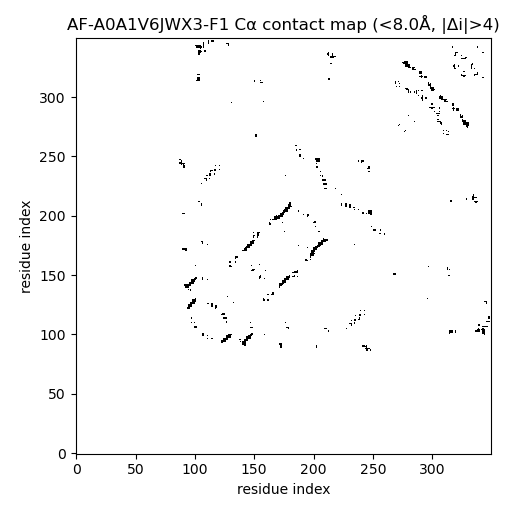 1
ATOM 2432 N N . PRO A 1 323 ? 13.094 -10.779 -12.896 1.00 96.38 323 PRO A N 1
ATOM 2433 C CA . PRO A 1 323 ? 14.289 -11.548 -12.524 1.00 96.38 323 PRO A CA 1
ATOM 2434 C C . PRO A 1 323 ? 15.594 -10.941 -13.062 1.00 96.38 323 PRO A C 1
ATOM 2436 O O . PRO A 1 323 ? 16.659 -11.141 -12.497 1.00 96.38 323 PRO A O 1
ATOM 2439 N N . VAL A 1 324 ? 15.498 -10.164 -14.141 1.00 97.44 324 VAL A N 1
ATOM 2440 C CA . VAL A 1 324 ? 16.636 -9.605 -14.892 1.00 97.44 324 VAL A CA 1
ATOM 2441 C C . VAL A 1 324 ? 16.696 -8.074 -14.838 1.00 97.44 324 VAL A C 1
ATOM 2443 O O . VAL A 1 324 ? 17.445 -7.446 -15.579 1.00 97.44 324 VAL A O 1
ATOM 2446 N N . ASN A 1 325 ? 15.882 -7.443 -13.981 1.00 96.94 325 ASN A N 1
ATOM 2447 C CA . ASN A 1 325 ? 15.773 -5.983 -13.862 1.00 96.94 325 ASN A CA 1
ATOM 2448 C C . ASN A 1 325 ? 15.648 -5.259 -15.214 1.00 96.94 325 ASN A C 1
ATOM 2450 O O . ASN A 1 325 ? 16.362 -4.293 -15.482 1.00 96.94 325 ASN A O 1
ATOM 2454 N N . ALA A 1 326 ? 14.748 -5.729 -16.082 1.00 98.00 326 ALA A N 1
ATOM 2455 C CA . ALA A 1 326 ? 14.537 -5.162 -17.416 1.00 98.00 326 ALA A CA 1
ATOM 2456 C C . ALA A 1 326 ? 13.682 -3.884 -17.415 1.00 98.00 326 ALA A C 1
ATOM 2458 O O . ALA A 1 326 ? 13.695 -3.144 -18.394 1.00 98.00 326 ALA A O 1
ATOM 2459 N N . ILE A 1 327 ? 12.942 -3.596 -16.339 1.00 97.62 327 ILE A N 1
ATOM 2460 C CA . ILE A 1 327 ? 12.055 -2.426 -16.291 1.00 97.62 327 ILE A CA 1
ATOM 2461 C C . ILE A 1 327 ? 12.880 -1.140 -16.169 1.00 97.62 327 ILE A C 1
ATOM 2463 O O . ILE A 1 327 ? 13.852 -1.058 -15.413 1.00 97.62 327 ILE A O 1
ATOM 2467 N N . ARG A 1 328 ? 12.501 -0.126 -16.941 1.00 97.06 328 ARG A N 1
ATOM 2468 C CA . ARG A 1 328 ? 13.124 1.194 -16.997 1.00 97.06 328 ARG A CA 1
ATOM 2469 C C . ARG A 1 328 ? 12.096 2.249 -16.625 1.00 97.06 328 ARG A C 1
ATOM 2471 O O . ARG A 1 328 ? 10.925 2.150 -16.986 1.00 97.06 328 ARG A O 1
ATOM 2478 N N . LEU A 1 329 ? 12.552 3.280 -15.929 1.00 95.69 329 LEU A N 1
ATOM 2479 C CA . LEU A 1 329 ? 11.745 4.443 -15.590 1.00 95.69 329 LEU A CA 1
ATOM 2480 C C . LEU A 1 329 ? 12.349 5.654 -16.295 1.00 95.69 329 LEU A C 1
ATOM 2482 O O . LEU A 1 329 ? 13.486 6.035 -16.012 1.00 95.69 329 LEU A O 1
ATOM 2486 N N . ASN A 1 330 ? 11.603 6.233 -17.236 1.00 94.94 330 ASN A N 1
ATOM 2487 C CA . ASN A 1 330 ? 12.089 7.281 -18.132 1.00 94.94 330 ASN A CA 1
ATOM 2488 C C . ASN A 1 330 ? 13.411 6.891 -18.830 1.00 94.94 330 ASN A C 1
ATOM 2490 O O . ASN A 1 330 ? 14.401 7.621 -18.754 1.00 94.94 330 ASN A O 1
ATOM 2494 N N . GLY A 1 331 ? 13.457 5.678 -19.394 1.00 95.50 331 GLY A N 1
ATOM 2495 C CA . GLY A 1 331 ? 14.629 5.107 -20.072 1.00 95.50 331 GLY A CA 1
ATOM 2496 C C . GLY A 1 331 ? 15.791 4.692 -19.158 1.00 95.50 331 GLY A C 1
ATOM 2497 O O . GLY A 1 331 ? 16.753 4.094 -19.626 1.00 95.50 331 GLY A O 1
ATOM 2498 N N . LYS A 1 332 ? 15.725 4.962 -17.848 1.00 95.88 332 LYS A N 1
ATOM 2499 C CA . LYS A 1 332 ? 16.828 4.698 -16.913 1.00 95.88 332 LYS A CA 1
ATOM 2500 C C . LYS A 1 332 ? 16.616 3.412 -16.126 1.00 95.88 332 LYS A C 1
ATOM 2502 O O . LYS A 1 332 ? 15.498 3.092 -15.717 1.00 95.88 332 LYS A O 1
ATOM 2507 N N . ARG A 1 333 ? 17.714 2.696 -15.874 1.00 94.88 333 ARG A N 1
ATOM 2508 C CA . ARG A 1 333 ? 17.760 1.570 -14.936 1.00 94.88 333 ARG A CA 1
ATOM 2509 C C . ARG A 1 333 ? 17.941 2.101 -13.517 1.00 94.88 333 ARG A C 1
ATOM 2511 O O . ARG A 1 333 ? 18.820 2.919 -13.266 1.00 94.88 333 ARG A O 1
ATOM 2518 N N . PHE A 1 334 ? 17.120 1.603 -12.602 1.00 95.38 334 PHE A N 1
ATOM 2519 C CA . PHE A 1 334 ? 17.252 1.840 -11.167 1.00 95.38 334 PHE A CA 1
ATOM 2520 C C . PHE A 1 334 ? 17.494 0.515 -10.442 1.00 95.38 334 PHE A C 1
ATOM 2522 O O . PHE A 1 334 ? 17.200 -0.563 -10.975 1.00 95.38 334 PHE A O 1
ATOM 2529 N N . LEU A 1 335 ? 18.044 0.601 -9.233 1.00 93.75 335 LEU A N 1
ATOM 2530 C CA . LEU A 1 335 ? 18.232 -0.551 -8.365 1.00 93.75 335 LEU A CA 1
ATOM 2531 C C . LEU A 1 335 ? 16.867 -1.155 -8.014 1.00 93.75 335 LEU A C 1
ATOM 2533 O O . LEU A 1 335 ? 15.905 -0.434 -7.741 1.00 93.75 335 LEU A O 1
ATOM 2537 N N . GLN A 1 336 ? 16.785 -2.482 -8.049 1.00 92.00 336 GLN A N 1
ATOM 2538 C CA . GLN A 1 336 ? 15.595 -3.197 -7.613 1.00 92.00 336 GLN A CA 1
ATOM 2539 C C . GLN A 1 336 ? 15.535 -3.231 -6.100 1.00 92.00 336 GLN A C 1
ATOM 2541 O O . GLN A 1 336 ? 16.486 -3.645 -5.449 1.00 92.00 336 GLN A O 1
ATOM 2546 N N . TYR A 1 337 ? 14.377 -2.862 -5.569 1.00 92.94 337 TYR A N 1
ATOM 2547 C CA . TYR A 1 337 ? 14.073 -3.045 -4.165 1.00 92.94 337 TYR A CA 1
ATOM 2548 C C . TYR A 1 337 ? 13.003 -4.121 -3.993 1.00 92.94 337 TYR A C 1
ATOM 2550 O O . TYR A 1 337 ? 11.941 -4.075 -4.630 1.00 92.94 337 TYR A O 1
ATOM 2558 N N . ARG A 1 338 ? 13.269 -5.080 -3.108 1.00 92.25 338 ARG A N 1
ATOM 2559 C CA . ARG A 1 338 ? 12.346 -6.160 -2.761 1.00 92.25 338 ARG A CA 1
ATOM 2560 C C . ARG A 1 338 ? 12.521 -6.512 -1.284 1.00 92.25 338 ARG A C 1
ATOM 2562 O O . ARG A 1 338 ? 13.568 -7.003 -0.887 1.00 92.25 338 ARG A O 1
ATOM 2569 N N . ALA A 1 339 ? 11.499 -6.252 -0.469 1.00 92.06 339 ALA A N 1
ATOM 2570 C CA . ALA A 1 339 ? 11.574 -6.495 0.973 1.00 92.06 339 ALA A CA 1
ATOM 2571 C C . ALA A 1 339 ? 11.353 -7.971 1.360 1.00 92.06 339 ALA A C 1
ATOM 2573 O O . ALA A 1 339 ? 11.834 -8.394 2.407 1.00 92.06 339 ALA A O 1
ATOM 2574 N N . LYS A 1 340 ? 10.630 -8.736 0.529 1.00 89.56 340 LYS A N 1
ATOM 2575 C CA . LYS A 1 340 ? 10.379 -10.183 0.667 1.00 89.56 340 LYS A CA 1
ATOM 2576 C C . LYS A 1 340 ? 10.177 -10.827 -0.706 1.00 89.56 340 LYS A C 1
ATOM 2578 O O . LYS A 1 340 ? 9.866 -10.104 -1.651 1.00 89.56 340 LYS A O 1
ATOM 2583 N N . ALA A 1 341 ? 10.328 -12.149 -0.812 1.00 86.38 341 ALA A N 1
ATOM 2584 C CA . ALA A 1 341 ? 10.252 -12.882 -2.083 1.00 86.38 341 ALA A CA 1
ATOM 2585 C C . ALA A 1 341 ? 8.963 -12.592 -2.869 1.00 86.38 341 ALA A C 1
ATOM 2587 O O . ALA A 1 341 ? 9.051 -12.256 -4.053 1.00 86.38 341 ALA A O 1
ATOM 2588 N N . GLU A 1 342 ? 7.822 -12.611 -2.171 1.00 88.25 342 GLU A N 1
ATOM 2589 C CA . GLU A 1 342 ? 6.486 -12.347 -2.713 1.00 88.25 342 GLU A CA 1
ATOM 2590 C C . GLU A 1 342 ? 5.862 -11.074 -2.107 1.00 88.25 342 GLU A C 1
ATOM 2592 O O . GLU A 1 342 ? 5.146 -11.129 -1.105 1.00 88.25 342 GLU A O 1
ATOM 2597 N N . PRO A 1 343 ? 6.153 -9.884 -2.667 1.00 84.75 343 PRO A N 1
ATOM 2598 C CA . PRO A 1 343 ? 5.722 -8.592 -2.137 1.00 84.75 343 PRO A CA 1
ATOM 2599 C C . PRO A 1 343 ? 4.231 -8.394 -1.853 1.00 84.75 343 PRO A C 1
ATOM 2601 O O . PRO A 1 343 ? 3.911 -7.538 -1.034 1.00 84.75 343 PRO A O 1
ATOM 2604 N N . TRP A 1 344 ? 3.342 -9.094 -2.558 1.00 83.00 344 TRP A N 1
ATOM 2605 C CA . TRP A 1 344 ? 1.883 -8.941 -2.458 1.00 83.00 344 TRP A CA 1
ATOM 2606 C C . TRP A 1 344 ? 1.232 -9.954 -1.521 1.00 83.00 344 TRP A C 1
ATOM 2608 O O . TRP A 1 344 ? 0.098 -9.740 -1.113 1.00 83.00 344 TRP A O 1
ATOM 2618 N N . GLN A 1 345 ? 1.935 -11.032 -1.170 1.00 83.31 345 GLN A N 1
ATOM 2619 C CA . GLN A 1 345 ? 1.364 -12.082 -0.344 1.00 83.31 345 GLN A CA 1
ATOM 2620 C C . GLN A 1 345 ? 1.357 -11.718 1.139 1.00 83.31 345 GLN A C 1
ATOM 2622 O O . GLN A 1 345 ? 2.315 -11.150 1.687 1.00 83.31 345 GLN A O 1
ATOM 2627 N N . ALA A 1 346 ? 0.253 -12.111 1.764 1.00 63.72 346 ALA A N 1
ATOM 2628 C CA . ALA A 1 346 ? -0.035 -12.056 3.183 1.00 63.72 346 ALA A CA 1
ATOM 2629 C C . ALA A 1 346 ? 0.659 -13.216 3.915 1.00 63.72 346 ALA A C 1
ATOM 2631 O O . ALA A 1 346 ? -0.016 -14.065 4.483 1.00 63.72 346 ALA A O 1
ATOM 2632 N N . ASP A 1 347 ? 1.988 -13.321 3.855 1.00 63.16 347 ASP A N 1
ATOM 2633 C CA . ASP A 1 347 ? 2.664 -14.407 4.574 1.00 63.16 347 ASP A CA 1
ATOM 2634 C C . ASP A 1 347 ? 2.527 -14.116 6.068 1.00 63.16 347 ASP A C 1
ATOM 2636 O O . ASP A 1 347 ? 3.171 -13.207 6.603 1.00 63.16 347 ASP A O 1
ATOM 2640 N N . ILE A 1 348 ? 1.673 -14.881 6.736 1.00 51.06 348 ILE A N 1
ATOM 2641 C CA . ILE A 1 348 ? 1.795 -15.098 8.167 1.00 51.06 348 ILE A CA 1
ATOM 2642 C C . ILE A 1 348 ? 2.966 -16.071 8.274 1.00 51.06 348 ILE A C 1
ATOM 2644 O O . ILE A 1 348 ? 2.885 -17.180 7.747 1.00 51.06 348 ILE A O 1
ATOM 2648 N N . GLN A 1 349 ? 4.090 -15.646 8.856 1.00 41.81 349 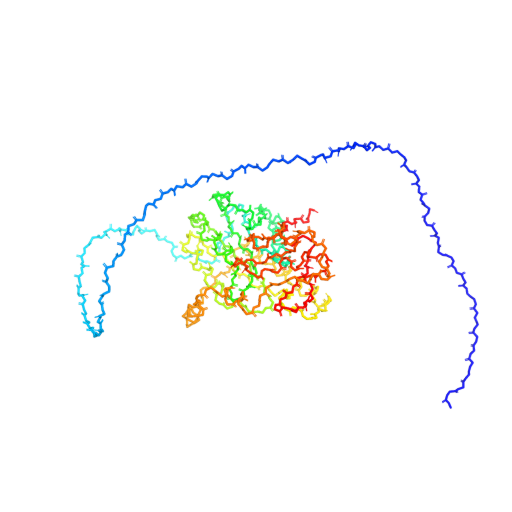GLN A N 1
ATOM 2649 C CA . GLN A 1 349 ? 5.071 -16.631 9.309 1.00 41.81 349 GLN A CA 1
ATOM 2650 C C . GLN A 1 349 ? 4.342 -17.474 10.359 1.00 41.81 349 GLN A C 1
ATOM 2652 O O . GLN A 1 349 ? 4.034 -16.951 11.429 1.00 41.81 349 GLN A O 1
ATOM 2657 N N . GLN A 1 350 ? 3.950 -18.688 9.964 1.00 32.31 350 GLN A N 1
ATOM 2658 C CA . GLN A 1 350 ? 3.350 -19.687 10.845 1.00 32.31 350 GLN A CA 1
ATOM 2659 C C . GLN A 1 350 ? 4.354 -20.125 11.903 1.00 32.31 350 GLN A C 1
ATOM 2661 O O . GLN A 1 350 ? 5.554 -20.237 11.554 1.00 32.31 350 GLN A O 1
#

Nearest PDB structures (foldseek):
  5wid-assembly2_B  TM=7.938E-01  e=2.909E-05  Methanosarcina acetivorans C2A
  5veg-assembly3_C  TM=7.563E-01  e=1.107E-04  Limosilactobacillus reuteri
  1rli-assembly1_B  TM=6.518E-01  e=2.424E-05  Bacillus subtilis
  8v2y-assembly1_B-2  TM=6.112E-01  e=1.924E-03  Rhodopseudomonas palustris
  4s1w-assembly1_A  TM=4.720E-01  e=2.961E-02  Staphylococcus aureus

Foldseek 3Di:
DDDDDDDDDDDDDDDDDDDDDDDDDDDDDDDDDDDDDDDDDDDDDDDDDDDDDDDDDDDDDDDDDDDDDDDDDDDDDDDDDDDPDDLQFDAKDAAEEAEEEAQFALQLLLSLLLCVLCVVVVHHYDYHYLLPDDLVPDDPATEYEYTFEQDLLATFVSSVVSLLRHAQCLAGEYEYEYEYQDHNQCHLQVSCVSCVVSNYRYLAYDYAYADDAPQAADDDVVVRVVSSVVRSVVSSVVSVCNNRSRHDSDNDDDDSVVVVVVVPPDDSVQVQCVVWPKDFAPVQAPLPCPLCVPDSQSQWDRDVHTDGHRSDRPSCNSQQQRPRSGMGINNHGHDHRHPDNDNRDNDNPD

Radius of gyration: 28.0 Å; Cα contacts (8 Å, |Δi|>4): 505; chains: 1; bounding box: 104×85×63 Å

Sequence (350 aa):
MPSFDAAFDAASAEAPECAAQEGNPLGASTVKVTPSTSYPPSRSRIAATVESTPPLIASRTFWGISFTSFRHLCMFQPGHGSNANRRGDMKPAGPIDLCFFSGTGNTALAAARMAAEFDALGISTNLRAIEDTDPATLYSSGTIGIACPAAAFTTHPLVWRFVKNLRPGDGRGAFLLVTMSAATFGLVGRMRSLIESRGYYPLGALKIRMPSNFMLKSEDPRKSARVREAALTKAASFASRIAEGKTSWRRIRGLPDLVAAHLANDNPFEWMRRRFPLSVDPSVCTRCGICALHCPTSNVRMNDLPGFGDRCEFCMRCQSVCPVNAIRLNGKRFLQYRAKAEPWQADIQQ

Secondary structure (DSSP, 8-state):
-------------PPPP---------------------PPP----------------------------------------------S-PPP-S-EEEEE--SSSHHHHHHHHHHHHHHHTT--EEEEEGGG--GGGS-SSSEEEEEEE-BTTB--HHHHHHHHTSPP-TT-EEEEEEEESS--TTHHHHHHHHHHHTT-EEEEEEEEE----SS-----HHHHHHHHHHHHHHHHHHHHHHHTT--------STHHHHHHHTTSS-HHHHHHHHS-EEE-TTT-----HHHHT-TTS-EEEESEEEE-S------HHHHH-TT--EEETTB------SSSSTT------

Solvent-accessible surface area (backbone atoms only — not comparable to full-atom values): 21568 Å² total; per-residue (Å²): 134,88,79,88,88,82,81,88,83,87,84,91,78,86,80,82,83,84,79,86,79,92,78,90,85,86,81,87,79,82,78,82,81,75,88,81,88,78,82,84,79,88,84,76,88,81,90,80,83,90,84,82,86,89,85,90,85,88,83,84,88,83,84,85,84,87,84,80,87,87,87,84,86,81,92,72,83,80,80,89,75,90,72,95,81,74,90,63,60,62,43,66,50,69,45,30,46,37,34,32,42,33,36,33,10,65,33,31,55,32,47,34,39,22,39,54,44,30,44,75,70,73,36,54,57,45,71,39,41,49,84,82,52,63,51,83,75,52,74,92,66,30,18,42,33,42,28,33,44,46,41,88,50,27,56,44,67,68,58,55,52,49,66,72,57,44,64,77,30,86,61,26,33,28,36,41,42,34,35,28,66,80,71,41,76,46,34,70,60,53,53,47,54,52,43,46,74,39,36,24,35,66,39,26,60,48,80,37,59,37,72,65,68,72,87,27,82,78,83,56,69,68,60,43,48,54,40,40,52,57,30,37,54,52,31,28,54,48,34,56,29,36,65,70,7,72,40,61,49,75,84,84,86,63,72,63,59,60,50,42,54,63,72,58,58,78,58,61,47,57,56,43,46,74,74,42,38,69,46,61,42,75,92,57,48,82,62,78,53,60,38,33,76,67,29,84,62,67,21,34,45,79,68,86,48,72,41,70,58,91,56,54,65,78,56,45,32,41,42,38,66,34,92,64,61,26,48,17,52,59,83,36,80,53,56,74,40,62,70,44,98,60,20,61,53,72,65,66,86,124

pLDDT: mean 75.38, std 28.9, range [23.33, 98.62]